Protein AF-A0A3S2TS66-F1 (afdb_monomer_lite)

Structure (mmCIF, N/CA/C/O backbone):
data_AF-A0A3S2TS66-F1
#
_entry.id   AF-A0A3S2TS66-F1
#
loop_
_atom_site.group_PDB
_atom_site.id
_atom_site.type_symbol
_atom_site.label_atom_id
_atom_site.label_alt_id
_atom_site.label_comp_id
_atom_site.label_asym_id
_atom_site.label_entity_id
_atom_site.label_seq_id
_atom_site.pdbx_PDB_ins_code
_atom_site.Cartn_x
_atom_site.Cartn_y
_atom_site.Cartn_z
_atom_site.occupancy
_atom_site.B_iso_or_equiv
_atom_site.auth_seq_id
_atom_site.auth_comp_id
_atom_site.auth_asym_id
_atom_site.auth_atom_id
_atom_site.pdbx_PDB_model_num
ATOM 1 N N . MET A 1 1 ? -19.204 -18.575 3.062 1.00 72.00 1 MET A N 1
ATOM 2 C CA . MET A 1 1 ? -19.769 -17.262 3.434 1.00 72.00 1 MET A CA 1
ATOM 3 C C . MET A 1 1 ? -19.036 -16.800 4.681 1.00 72.00 1 MET A C 1
ATOM 5 O O . MET A 1 1 ? -18.912 -17.604 5.600 1.00 72.00 1 MET A O 1
ATOM 9 N N . VAL A 1 2 ? -18.461 -15.597 4.668 1.00 87.56 2 VAL A N 1
ATOM 10 C CA . VAL A 1 2 ? -17.701 -15.046 5.803 1.00 87.56 2 VAL A CA 1
ATOM 11 C C . VAL A 1 2 ? -18.668 -14.700 6.941 1.00 87.56 2 VAL A C 1
ATOM 13 O O . VAL A 1 2 ? -19.752 -14.176 6.697 1.00 87.56 2 VAL A O 1
ATOM 16 N N . ASP A 1 3 ? -18.307 -15.015 8.188 1.00 94.38 3 ASP A N 1
ATOM 17 C CA . ASP A 1 3 ? -19.111 -14.659 9.367 1.00 94.38 3 ASP A CA 1
ATOM 18 C C . ASP A 1 3 ? -18.755 -13.246 9.856 1.00 94.38 3 ASP A C 1
ATOM 20 O O . ASP A 1 3 ? -17.996 -13.058 10.816 1.00 94.38 3 ASP A O 1
ATOM 24 N N . TYR A 1 4 ? -19.307 -12.234 9.180 1.00 96.44 4 TYR A N 1
ATOM 25 C CA . TYR A 1 4 ? -19.046 -10.829 9.504 1.00 96.44 4 TYR A CA 1
ATOM 26 C C . TYR A 1 4 ? -19.507 -10.440 10.913 1.00 96.44 4 TYR A C 1
ATOM 28 O O . TYR A 1 4 ? -18.862 -9.614 11.557 1.00 96.44 4 TYR A O 1
ATOM 36 N N . LYS A 1 5 ? -20.558 -11.072 11.458 1.00 96.38 5 LYS A N 1
ATOM 37 C CA . LYS A 1 5 ? -21.016 -10.800 12.835 1.00 96.38 5 LYS A CA 1
ATOM 38 C C . LYS A 1 5 ? -19.935 -11.157 13.851 1.00 96.38 5 LYS A C 1
ATOM 40 O O . LYS A 1 5 ? -19.686 -10.397 14.791 1.00 96.38 5 LYS A O 1
ATOM 45 N N . ASN A 1 6 ? -19.271 -12.296 13.659 1.00 96.31 6 ASN A N 1
ATOM 46 C CA . ASN A 1 6 ? -18.159 -12.699 14.511 1.00 96.31 6 ASN A CA 1
ATOM 47 C C . ASN A 1 6 ? -16.930 -11.790 14.330 1.00 96.31 6 ASN A C 1
ATOM 49 O O . ASN A 1 6 ? -16.337 -11.374 15.329 1.00 96.31 6 ASN A O 1
ATOM 53 N N . LEU A 1 7 ? -16.567 -11.436 13.090 1.00 97.25 7 LEU A N 1
ATOM 54 C CA . LEU A 1 7 ? -15.452 -10.510 12.832 1.00 97.25 7 LEU A CA 1
ATOM 55 C C . LEU A 1 7 ? -15.685 -9.143 13.482 1.00 97.25 7 LEU A C 1
ATOM 57 O O . LEU A 1 7 ? -14.800 -8.635 14.171 1.00 97.25 7 LEU A O 1
ATOM 61 N N . TYR A 1 8 ? -16.893 -8.596 13.368 1.00 97.44 8 TYR A N 1
ATOM 62 C CA . TYR A 1 8 ? -17.248 -7.326 13.992 1.00 97.44 8 TYR A CA 1
ATOM 63 C C . TYR A 1 8 ? -17.171 -7.375 15.516 1.00 97.44 8 TYR A C 1
ATOM 65 O O . TYR A 1 8 ? -16.625 -6.467 16.140 1.00 97.44 8 TYR A O 1
ATOM 73 N N . LYS A 1 9 ? -17.625 -8.469 16.142 1.00 97.31 9 LYS A N 1
ATOM 74 C CA . LYS A 1 9 ? -17.472 -8.656 17.592 1.00 97.31 9 LYS A CA 1
ATOM 75 C C . LYS A 1 9 ? -15.998 -8.636 18.014 1.00 97.31 9 LYS A C 1
ATOM 77 O O . LYS A 1 9 ? -15.659 -7.999 19.013 1.00 97.31 9 LYS A O 1
ATOM 82 N N . LYS A 1 10 ? -15.110 -9.307 17.267 1.00 97.38 10 LYS A N 1
ATOM 83 C CA . LYS A 1 10 ? -13.659 -9.254 17.522 1.00 97.38 10 LYS A CA 1
ATOM 84 C C . LYS A 1 10 ? -13.108 -7.838 17.322 1.00 97.38 10 LYS A C 1
ATOM 86 O O . LYS A 1 10 ? -12.344 -7.370 18.165 1.00 97.38 10 LYS A O 1
ATOM 91 N N . TYR A 1 11 ? -13.531 -7.155 16.257 1.00 97.56 11 TYR A N 1
ATOM 92 C CA . TYR A 1 11 ? -13.162 -5.769 15.972 1.00 97.56 11 TYR A CA 1
ATOM 93 C C . TYR A 1 11 ? -13.547 -4.836 17.124 1.00 97.56 11 TYR A C 1
ATOM 95 O O . TYR A 1 11 ? -12.679 -4.139 17.640 1.00 97.56 11 TYR A O 1
ATOM 103 N N . LEU A 1 12 ? -14.788 -4.882 17.617 1.00 96.44 12 LEU A N 1
ATOM 104 C CA . LEU A 1 12 ? -15.238 -4.036 18.729 1.00 96.44 12 LEU A CA 1
ATOM 105 C C . LEU A 1 12 ? -14.373 -4.209 19.987 1.00 96.44 12 LEU A C 1
ATOM 107 O O . LEU A 1 12 ? -14.042 -3.224 20.648 1.00 96.44 12 LEU A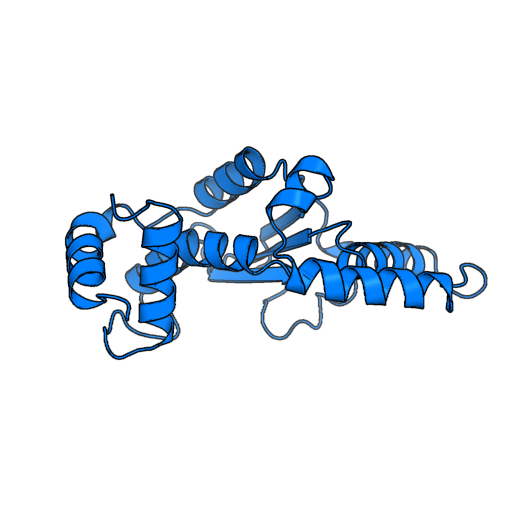 O 1
ATOM 111 N N . ASN A 1 13 ? -13.942 -5.438 20.281 1.00 96.06 13 ASN A N 1
ATOM 112 C CA . ASN A 1 13 ? -13.063 -5.729 21.417 1.00 96.06 13 ASN A CA 1
ATOM 113 C C . ASN A 1 13 ? -11.629 -5.205 21.227 1.00 96.06 13 ASN A C 1
ATOM 115 O O . ASN A 1 13 ? -10.908 -4.997 22.204 1.00 96.06 13 ASN A O 1
ATOM 119 N N . ARG A 1 14 ? -11.190 -5.020 19.978 1.00 95.12 14 ARG A N 1
ATOM 120 C CA . ARG A 1 14 ? -9.804 -4.684 19.624 1.00 95.12 14 ARG A CA 1
ATOM 121 C C . ARG A 1 14 ? -9.631 -3.284 19.049 1.00 95.12 14 ARG A C 1
ATOM 123 O O . ARG A 1 14 ? -8.489 -2.852 18.973 1.00 95.12 14 ARG A O 1
ATOM 130 N N . LYS A 1 15 ? -10.704 -2.560 18.710 1.00 94.69 15 LYS A N 1
ATOM 131 C CA . LYS A 1 15 ? -10.659 -1.305 17.938 1.00 94.69 15 LYS A CA 1
ATOM 132 C C . LYS A 1 15 ? -9.658 -0.273 18.464 1.00 94.69 15 LYS A C 1
ATOM 134 O O . LYS A 1 15 ? -8.919 0.301 17.684 1.00 94.69 15 LYS A O 1
ATOM 139 N N . HIS A 1 16 ? -9.526 -0.148 19.786 1.00 93.06 16 HIS A N 1
ATOM 140 C CA . HIS A 1 16 ? -8.569 0.747 20.453 1.00 93.06 16 HIS A CA 1
ATOM 141 C C . HIS A 1 16 ? -7.081 0.399 20.221 1.00 93.06 16 HIS A C 1
ATOM 143 O O . HIS A 1 16 ? -6.203 1.164 20.602 1.00 93.06 16 HIS A O 1
ATOM 149 N N . LYS A 1 17 ? -6.780 -0.772 19.644 1.00 95.50 17 LYS A N 1
ATOM 150 C CA . LYS A 1 17 ? -5.433 -1.240 19.266 1.00 95.50 17 LYS A CA 1
ATOM 151 C C . LYS A 1 17 ? -5.228 -1.302 17.749 1.00 95.50 17 LYS A C 1
ATOM 153 O O . LYS A 1 17 ? -4.178 -1.767 17.313 1.00 95.50 17 LYS A O 1
ATOM 158 N N . LEU A 1 18 ? -6.232 -0.909 16.961 1.00 96.75 18 LEU A N 1
ATOM 159 C CA . LEU A 1 18 ? -6.209 -0.960 15.494 1.00 96.75 18 LEU A CA 1
ATOM 160 C C . LEU A 1 18 ? -5.881 0.398 14.860 1.00 96.75 18 LEU A C 1
ATOM 162 O O . LEU A 1 18 ? -5.982 0.558 13.649 1.00 96.75 18 LEU A O 1
ATOM 166 N N . THR A 1 19 ? -5.459 1.356 15.679 1.00 97.06 19 THR A N 1
ATOM 167 C CA . THR A 1 19 ? -4.993 2.668 15.244 1.00 97.06 19 THR A CA 1
ATOM 168 C C . THR A 1 19 ? -3.475 2.668 15.247 1.00 97.06 19 THR A C 1
ATOM 170 O O . THR A 1 19 ? -2.849 2.565 16.304 1.00 97.06 19 THR A O 1
ATOM 173 N N . PHE A 1 20 ? -2.884 2.763 14.059 1.00 98.12 20 PHE A N 1
ATOM 174 C CA . PHE A 1 20 ? -1.438 2.753 13.875 1.00 98.12 20 PHE A CA 1
ATOM 175 C C . PHE A 1 20 ? -0.966 4.121 13.395 1.00 98.12 20 PHE A C 1
ATOM 177 O O . PHE A 1 20 ? -1.536 4.684 12.464 1.00 98.12 20 PHE A O 1
ATOM 184 N N . THR A 1 21 ? 0.084 4.660 14.014 1.00 98.38 21 THR A N 1
ATOM 185 C CA . THR A 1 21 ? 0.727 5.879 13.507 1.00 98.38 21 THR A CA 1
ATOM 186 C C . THR A 1 21 ? 1.422 5.600 12.180 1.00 98.38 21 THR A C 1
ATOM 188 O O . THR A 1 21 ? 1.790 4.458 11.885 1.00 98.38 21 THR A O 1
ATOM 191 N N . LYS A 1 22 ? 1.676 6.654 11.403 1.00 98.00 22 LYS A N 1
ATOM 192 C CA . LYS A 1 22 ? 2.482 6.575 10.181 1.00 98.00 22 LYS A CA 1
ATOM 193 C C . LYS A 1 22 ? 3.786 5.809 10.407 1.00 98.00 22 LYS A C 1
ATOM 195 O O . LYS A 1 22 ? 4.079 4.878 9.665 1.00 98.00 22 LYS A O 1
ATOM 200 N N . ASP A 1 23 ? 4.532 6.148 11.455 1.00 98.31 23 ASP A N 1
ATOM 201 C CA . ASP A 1 23 ? 5.830 5.520 11.725 1.00 98.31 23 ASP A CA 1
ATOM 202 C C . ASP A 1 23 ? 5.691 4.016 12.003 1.00 98.31 23 ASP A C 1
ATOM 204 O O . ASP A 1 23 ? 6.489 3.219 11.512 1.00 98.31 23 ASP A O 1
ATOM 208 N N . GLN A 1 24 ? 4.634 3.603 12.714 1.00 98.44 24 GLN A N 1
ATOM 209 C CA . GLN A 1 24 ? 4.343 2.188 12.958 1.00 98.44 24 GLN A CA 1
ATOM 210 C C . GLN A 1 24 ? 3.989 1.442 11.667 1.00 98.44 24 GLN A C 1
ATOM 212 O O . GLN A 1 24 ? 4.432 0.307 11.475 1.00 98.44 24 GLN A O 1
ATOM 217 N N . VAL A 1 25 ? 3.194 2.059 10.786 1.00 98.50 25 VAL A N 1
ATOM 218 C CA . VAL A 1 25 ? 2.867 1.502 9.465 1.00 98.50 25 VAL A CA 1
ATOM 219 C C . VAL A 1 25 ? 4.149 1.318 8.652 1.00 98.50 25 VAL A C 1
ATOM 221 O O . VAL A 1 25 ? 4.432 0.214 8.185 1.00 98.50 25 VAL A O 1
ATOM 224 N N . VAL A 1 26 ? 4.968 2.366 8.554 1.00 98.44 26 VAL A N 1
ATOM 225 C CA . VAL A 1 26 ? 6.219 2.371 7.786 1.00 98.44 26 VAL A CA 1
ATOM 226 C C . VAL A 1 26 ? 7.201 1.326 8.306 1.00 98.44 26 VAL A C 1
ATOM 228 O O . VAL A 1 26 ? 7.714 0.528 7.520 1.00 98.44 26 VAL A O 1
ATOM 231 N N . GLU A 1 27 ? 7.439 1.271 9.618 1.00 98.50 27 GLU A N 1
ATOM 232 C CA . GLU A 1 27 ? 8.340 0.287 10.228 1.00 98.50 27 GLU A CA 1
ATOM 233 C C . GLU A 1 27 ? 7.893 -1.147 9.907 1.00 98.50 27 GLU A C 1
ATOM 235 O O . GLU A 1 27 ? 8.703 -1.998 9.526 1.00 98.50 27 GLU A O 1
ATOM 240 N N . ARG A 1 28 ? 6.586 -1.419 10.003 1.00 98.19 28 ARG A N 1
ATOM 241 C CA . ARG A 1 28 ? 6.023 -2.737 9.695 1.00 98.19 28 ARG A CA 1
ATOM 242 C C . ARG A 1 28 ? 6.181 -3.102 8.227 1.00 98.19 28 ARG A C 1
ATOM 244 O O . ARG A 1 28 ? 6.537 -4.246 7.954 1.00 98.19 28 ARG A O 1
ATOM 251 N N . VAL A 1 29 ? 5.926 -2.173 7.305 1.00 98.25 29 VAL A N 1
ATOM 252 C CA . VAL A 1 29 ? 6.086 -2.400 5.859 1.00 98.25 29 VAL A CA 1
ATOM 253 C C . VAL A 1 29 ? 7.551 -2.674 5.528 1.00 98.25 29 VAL A C 1
ATOM 255 O O . VAL A 1 29 ? 7.851 -3.709 4.933 1.00 98.25 29 VAL A O 1
ATOM 258 N N . LYS A 1 30 ? 8.470 -1.816 5.990 1.00 98.56 30 LYS A N 1
ATOM 259 C CA . LYS A 1 30 ? 9.913 -1.989 5.777 1.00 98.56 30 LYS A CA 1
ATOM 260 C C . LYS A 1 30 ? 10.417 -3.319 6.316 1.00 98.56 30 LYS A C 1
ATOM 262 O O . LYS A 1 30 ? 11.100 -4.045 5.605 1.00 98.56 30 LYS A O 1
ATOM 267 N N . ARG A 1 31 ? 10.048 -3.678 7.549 1.00 98.12 31 ARG A N 1
ATOM 268 C CA . ARG A 1 31 ? 10.488 -4.938 8.163 1.00 98.12 31 ARG A CA 1
ATOM 269 C C . ARG A 1 31 ? 9.890 -6.162 7.475 1.00 98.12 31 ARG A C 1
ATOM 271 O O . ARG A 1 31 ? 10.578 -7.164 7.325 1.00 98.12 31 ARG A O 1
ATOM 278 N N . LYS A 1 32 ? 8.604 -6.118 7.117 1.00 97.44 32 LYS A N 1
ATOM 279 C CA . LYS A 1 32 ? 7.887 -7.282 6.575 1.00 97.44 32 LYS A CA 1
ATOM 280 C C . LYS A 1 32 ? 8.228 -7.554 5.111 1.00 97.44 32 LYS A C 1
ATOM 282 O O . LYS A 1 32 ? 8.253 -8.719 4.724 1.00 97.44 32 LYS A O 1
ATOM 287 N N . TYR A 1 33 ? 8.465 -6.506 4.326 1.00 97.94 33 TYR A N 1
ATOM 288 C CA . TYR A 1 33 ? 8.646 -6.603 2.876 1.00 97.94 33 TYR A CA 1
ATOM 289 C C . TYR A 1 33 ? 9.999 -6.086 2.388 1.00 97.94 33 TYR A C 1
ATOM 291 O O . TYR A 1 33 ? 10.183 -5.915 1.189 1.00 97.94 33 TYR A O 1
ATOM 299 N N . GLU A 1 34 ? 10.936 -5.826 3.300 1.00 97.88 34 GLU A N 1
ATOM 300 C CA . GLU A 1 34 ? 12.270 -5.306 2.972 1.00 97.88 34 GLU A CA 1
ATOM 301 C C . GLU A 1 34 ? 12.208 -4.025 2.122 1.00 97.88 34 GLU A C 1
ATOM 303 O O . GLU A 1 34 ? 13.012 -3.810 1.218 1.00 97.88 34 GLU A O 1
ATOM 308 N N . ALA A 1 35 ? 11.209 -3.180 2.395 1.00 98.38 35 ALA A N 1
ATOM 309 C CA . ALA A 1 35 ? 10.968 -1.982 1.608 1.00 98.38 35 ALA A CA 1
ATOM 310 C C . ALA A 1 35 ? 12.029 -0.903 1.883 1.00 98.38 35 ALA A C 1
ATOM 312 O O . ALA A 1 35 ? 12.423 -0.677 3.032 1.00 98.38 35 ALA A O 1
ATOM 313 N N . THR A 1 36 ? 12.437 -0.186 0.840 1.00 98.25 36 THR A N 1
ATOM 314 C CA . THR A 1 36 ? 13.400 0.923 0.910 1.00 98.25 36 THR A CA 1
ATOM 315 C C . THR A 1 36 ? 12.750 2.235 0.500 1.00 98.25 36 THR A C 1
ATOM 317 O O . THR A 1 36 ? 11.877 2.247 -0.360 1.00 98.25 36 THR A O 1
ATOM 320 N N . GLU A 1 37 ? 13.178 3.348 1.087 1.00 98.38 37 GLU A N 1
ATOM 321 C CA . GLU A 1 37 ? 12.682 4.671 0.694 1.00 98.38 37 GLU A CA 1
ATOM 322 C C . GLU A 1 37 ? 13.240 5.109 -0.662 1.00 98.38 37 GLU A C 1
ATOM 324 O O . GLU A 1 37 ? 14.357 4.741 -1.027 1.00 98.38 37 GLU A O 1
ATOM 329 N N . PHE A 1 38 ? 12.469 5.918 -1.382 1.00 97.88 38 PHE A N 1
ATOM 330 C CA . PHE A 1 38 ? 12.902 6.607 -2.597 1.00 97.88 38 PHE A CA 1
ATOM 331 C C . PHE A 1 38 ? 12.214 7.981 -2.693 1.00 97.88 38 PHE A C 1
ATOM 333 O O . PHE A 1 38 ? 11.305 8.270 -1.908 1.00 97.88 38 PHE A O 1
ATOM 340 N N . GLN A 1 39 ? 12.675 8.856 -3.588 1.00 97.50 39 GLN A N 1
ATOM 341 C CA . GLN A 1 39 ? 12.136 10.217 -3.695 1.00 97.50 39 GLN A CA 1
ATOM 342 C C . GLN A 1 39 ? 10.870 10.235 -4.556 1.00 97.50 39 GLN A C 1
ATOM 344 O O . GLN A 1 39 ? 10.818 9.598 -5.608 1.00 97.50 39 GLN A O 1
ATOM 349 N N . LYS A 1 40 ? 9.846 10.988 -4.140 1.00 96.38 40 LYS A N 1
ATOM 350 C CA . LYS A 1 40 ? 8.572 11.054 -4.877 1.00 96.38 40 LYS A CA 1
ATOM 351 C C . LYS A 1 40 ? 8.736 11.662 -6.274 1.00 96.38 40 LYS A C 1
ATOM 353 O O . LYS A 1 40 ? 8.012 11.288 -7.187 1.00 96.38 40 LYS A O 1
ATOM 358 N N . GLU A 1 41 ? 9.739 12.522 -6.453 1.00 96.19 41 GLU A N 1
ATOM 359 C CA . GLU A 1 41 ? 10.116 13.149 -7.724 1.00 96.19 41 GLU A CA 1
ATOM 360 C C . GLU A 1 41 ? 10.611 12.133 -8.771 1.00 96.19 41 GLU A C 1
ATOM 362 O O . GLU A 1 41 ? 10.701 12.465 -9.950 1.00 96.19 41 GLU A O 1
ATOM 367 N N . GLU A 1 42 ? 10.922 10.893 -8.370 1.00 95.94 42 GLU A N 1
ATOM 368 C CA . GLU A 1 42 ? 11.220 9.801 -9.305 1.00 95.94 42 GLU A CA 1
ATOM 369 C C . GLU A 1 42 ? 9.964 9.312 -10.055 1.00 95.94 42 GLU A C 1
ATOM 371 O O . GLU A 1 42 ? 10.094 8.697 -11.115 1.00 95.94 42 GLU A O 1
ATOM 376 N N . LEU A 1 43 ? 8.760 9.593 -9.536 1.00 95.94 43 LEU A N 1
ATOM 377 C CA . LEU A 1 43 ? 7.474 9.300 -10.174 1.00 95.94 43 LEU A CA 1
ATOM 378 C C . LEU A 1 43 ? 6.925 10.572 -10.826 1.00 95.94 43 LEU A C 1
ATOM 380 O O . LEU A 1 43 ? 6.256 11.385 -10.190 1.00 95.94 43 LEU A O 1
ATOM 384 N N . LEU A 1 44 ? 7.232 10.755 -12.111 1.00 94.56 44 LEU A N 1
ATOM 385 C CA . LEU A 1 44 ? 6.922 11.995 -12.833 1.00 94.56 44 LEU A CA 1
ATOM 386 C C . LEU A 1 44 ? 5.415 12.243 -13.010 1.00 94.56 44 LEU A C 1
ATOM 388 O O . LEU A 1 44 ? 4.996 13.383 -13.204 1.00 94.56 44 LEU A O 1
ATOM 392 N N . ASP A 1 45 ? 4.607 11.187 -12.967 1.00 93.94 45 ASP A N 1
ATOM 393 C CA . ASP A 1 45 ? 3.151 11.240 -13.092 1.00 93.94 45 ASP A CA 1
ATOM 394 C C . ASP A 1 45 ? 2.445 11.671 -11.803 1.00 93.94 45 ASP A C 1
ATOM 396 O O . ASP A 1 45 ? 1.362 12.246 -11.870 1.00 93.94 45 ASP A O 1
ATOM 400 N N . LEU A 1 46 ? 3.078 11.456 -10.648 1.00 93.81 46 LEU A N 1
ATOM 401 C CA . LEU A 1 46 ? 2.457 11.572 -9.328 1.00 93.81 46 LEU A CA 1
ATOM 402 C C . LEU A 1 46 ? 1.962 12.987 -8.992 1.00 93.81 46 LEU A C 1
ATOM 404 O O . LEU A 1 46 ? 1.083 13.154 -8.157 1.00 93.81 46 LEU A O 1
ATOM 408 N N . VAL A 1 47 ? 2.505 14.022 -9.641 1.00 93.62 47 VAL A N 1
ATOM 409 C CA . VAL A 1 47 ? 2.030 15.411 -9.489 1.00 93.62 47 VAL A CA 1
ATOM 410 C C . VAL A 1 47 ? 0.613 15.624 -10.038 1.00 93.62 47 VAL A C 1
ATOM 412 O O . VAL A 1 47 ? -0.046 16.589 -9.657 1.00 93.62 47 VAL A O 1
ATOM 415 N N . ASN A 1 48 ? 0.157 14.741 -10.929 1.00 91.38 48 ASN A N 1
ATOM 416 C CA . ASN A 1 48 ? -1.169 14.785 -11.546 1.00 91.38 48 ASN A CA 1
ATOM 417 C C . ASN A 1 48 ? -2.100 13.681 -11.018 1.00 91.38 48 ASN A C 1
ATOM 419 O O . ASN A 1 48 ? -3.155 13.464 -11.612 1.00 91.38 48 ASN A O 1
ATOM 423 N N . ASP A 1 49 ? -1.696 12.963 -9.968 1.00 91.94 49 ASP A N 1
ATOM 424 C CA . ASP A 1 49 ? -2.512 11.931 -9.333 1.00 91.94 49 ASP A CA 1
ATOM 425 C C . ASP A 1 49 ? -3.731 12.577 -8.655 1.00 91.94 49 ASP A C 1
ATOM 427 O O . ASP A 1 49 ? -3.613 13.612 -7.997 1.00 91.94 49 ASP A O 1
ATOM 431 N N . ASP A 1 50 ? -4.916 12.012 -8.873 1.00 90.44 50 ASP A N 1
ATOM 432 C CA . ASP A 1 50 ? -6.186 12.529 -8.360 1.00 90.44 50 ASP A CA 1
ATOM 433 C C . ASP A 1 50 ? -6.586 11.914 -7.013 1.00 90.44 50 ASP A C 1
ATOM 435 O O . ASP A 1 50 ? -7.443 12.470 -6.320 1.00 90.44 50 ASP A O 1
ATOM 439 N N . GLN A 1 51 ? -5.944 10.813 -6.615 1.00 92.00 51 GLN A N 1
ATOM 440 C CA . GLN A 1 51 ? -6.148 10.167 -5.323 1.00 92.00 51 GLN A CA 1
ATOM 441 C C . GLN A 1 51 ? -5.307 10.842 -4.227 1.00 92.00 51 GLN A C 1
ATOM 443 O O . GLN A 1 51 ? -5.782 11.023 -3.105 1.00 92.00 51 GLN A O 1
ATOM 448 N N . LEU A 1 52 ? -4.067 11.232 -4.536 1.00 95.50 52 LEU A N 1
ATOM 449 C CA . LEU A 1 52 ? -3.106 11.768 -3.569 1.00 95.50 52 LEU A CA 1
ATOM 450 C C . LEU A 1 52 ? -2.888 13.283 -3.713 1.00 95.50 52 LEU A C 1
ATOM 452 O O . LEU A 1 52 ? -2.591 13.793 -4.790 1.00 95.50 52 LEU A O 1
ATOM 456 N N . ASP A 1 53 ? -2.870 14.016 -2.597 1.00 96.25 53 ASP A N 1
ATOM 457 C CA . ASP A 1 53 ? -2.321 15.374 -2.568 1.00 96.25 53 ASP A CA 1
ATOM 458 C C . ASP A 1 53 ? -0.786 15.302 -2.581 1.00 96.25 53 ASP A C 1
ATOM 460 O O . ASP A 1 53 ? -0.138 15.013 -1.566 1.00 96.25 53 ASP A O 1
ATOM 464 N N . TYR A 1 54 ? -0.187 15.630 -3.731 1.00 96.56 54 TYR A N 1
ATOM 465 C CA . TYR A 1 54 ? 1.264 15.615 -3.944 1.00 96.56 54 TYR A CA 1
ATOM 466 C C . TYR A 1 54 ? 2.063 16.348 -2.849 1.00 96.56 54 TYR A C 1
ATOM 468 O O . TYR A 1 54 ? 3.178 15.940 -2.492 1.00 96.56 54 TYR A O 1
ATOM 476 N N . ASN A 1 55 ? 1.512 17.422 -2.273 1.00 96.62 55 ASN A N 1
ATOM 477 C CA . ASN A 1 55 ? 2.174 18.203 -1.224 1.00 96.62 55 ASN A CA 1
ATOM 478 C C . ASN A 1 55 ? 2.071 17.559 0.165 1.00 96.62 55 ASN A C 1
ATOM 480 O O . ASN A 1 55 ? 2.819 17.935 1.071 1.00 96.62 55 ASN A O 1
ATOM 484 N N . LYS A 1 56 ? 1.158 16.601 0.342 1.00 97.62 56 LYS A N 1
ATOM 485 C CA . LYS A 1 56 ? 0.939 15.840 1.581 1.00 97.62 56 LYS A CA 1
ATOM 486 C C . LYS A 1 56 ? 1.531 14.435 1.528 1.00 97.62 56 LYS A C 1
ATOM 488 O O . LYS A 1 56 ? 1.531 13.742 2.549 1.00 97.62 56 LYS A O 1
ATOM 493 N N . ILE A 1 57 ? 2.098 14.032 0.388 1.00 98.19 57 ILE A N 1
ATOM 494 C CA . ILE A 1 57 ? 2.929 12.830 0.288 1.00 98.19 57 ILE A CA 1
ATOM 495 C C . ILE A 1 57 ? 4.102 12.963 1.253 1.00 98.19 57 ILE A C 1
ATOM 497 O O . ILE A 1 57 ? 4.967 13.831 1.106 1.00 98.19 57 ILE A O 1
ATOM 501 N N . THR A 1 58 ? 4.123 12.072 2.237 1.00 97.19 58 THR A N 1
ATOM 502 C CA . THR A 1 58 ? 5.117 12.068 3.307 1.00 97.19 58 THR A CA 1
ATOM 503 C C . THR A 1 58 ? 6.199 11.022 3.100 1.00 97.19 58 THR A C 1
ATOM 505 O O . THR A 1 58 ? 7.265 11.168 3.696 1.00 97.19 58 THR A O 1
ATOM 508 N N . LEU A 1 59 ? 5.930 9.953 2.346 1.00 97.94 59 LEU A N 1
ATOM 509 C CA . LEU A 1 59 ? 6.895 8.879 2.147 1.00 97.94 59 LEU A CA 1
ATOM 510 C C . LEU A 1 59 ? 6.573 8.054 0.902 1.00 97.94 59 LEU A C 1
ATOM 512 O O . LEU A 1 59 ? 5.412 7.741 0.648 1.00 97.94 59 LEU A O 1
ATOM 516 N N . CYS A 1 60 ? 7.615 7.644 0.185 1.00 98.62 60 CYS A N 1
ATOM 517 C CA . CYS A 1 60 ? 7.538 6.664 -0.890 1.00 98.62 60 CYS A CA 1
ATOM 518 C C . CYS A 1 60 ? 8.445 5.472 -0.557 1.00 98.62 60 CYS A C 1
ATOM 520 O O . CYS A 1 60 ? 9.587 5.650 -0.127 1.00 98.62 60 CYS A O 1
ATOM 522 N N . LEU A 1 61 ? 7.929 4.254 -0.722 1.00 98.69 61 LEU A N 1
ATOM 523 C CA . LEU A 1 61 ? 8.616 2.998 -0.425 1.00 98.69 61 LEU A CA 1
ATOM 524 C C . LEU A 1 61 ? 8.611 2.082 -1.646 1.00 98.69 61 LEU A C 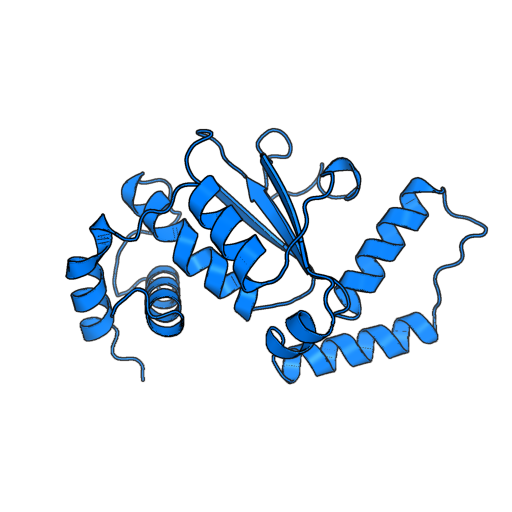1
ATOM 526 O O . LEU A 1 61 ? 7.601 1.955 -2.327 1.00 98.69 61 LEU A O 1
ATOM 530 N N . SER A 1 62 ? 9.719 1.394 -1.881 1.00 98.44 62 SER A N 1
ATOM 531 C CA . SER A 1 62 ? 9.891 0.421 -2.955 1.00 98.44 62 SER A CA 1
ATOM 532 C C . SER A 1 62 ? 10.177 -0.956 -2.380 1.00 98.44 62 SER A C 1
ATOM 534 O O . SER A 1 62 ? 11.038 -1.098 -1.514 1.00 98.44 62 SER A O 1
ATOM 536 N N . ILE A 1 63 ? 9.520 -1.980 -2.916 1.00 98.69 63 ILE A N 1
ATOM 537 C CA . ILE A 1 63 ? 9.825 -3.391 -2.676 1.00 98.69 63 ILE A CA 1
ATOM 538 C C . ILE A 1 63 ? 10.354 -3.971 -3.987 1.00 98.69 63 ILE A C 1
ATOM 540 O O . ILE A 1 63 ? 9.635 -4.009 -4.982 1.00 98.69 63 ILE A O 1
ATOM 544 N N . SER A 1 64 ? 11.609 -4.417 -3.990 1.00 97.81 64 SER A N 1
ATOM 545 C CA . SER A 1 64 ? 12.286 -4.964 -5.180 1.00 97.81 64 SER A CA 1
ATOM 546 C C . SER A 1 64 ? 13.015 -6.288 -4.919 1.00 97.81 64 SER A C 1
ATOM 548 O O . SER A 1 64 ? 13.615 -6.863 -5.827 1.00 97.81 64 SER A O 1
ATOM 550 N N . ASN A 1 65 ? 12.969 -6.811 -3.688 1.00 97.50 65 ASN A N 1
ATOM 551 C CA . ASN A 1 65 ? 13.546 -8.115 -3.378 1.00 97.50 65 ASN A CA 1
ATOM 552 C C . ASN A 1 65 ? 12.705 -9.226 -4.032 1.00 97.50 65 ASN A C 1
ATOM 554 O O . ASN A 1 65 ? 11.558 -9.448 -3.647 1.00 97.50 65 ASN A O 1
ATOM 558 N N . ALA A 1 66 ? 13.290 -9.974 -4.970 1.00 95.56 66 ALA A N 1
ATOM 559 C CA . ALA A 1 66 ? 12.604 -11.042 -5.704 1.00 95.56 66 ALA A CA 1
ATOM 560 C C . ALA A 1 66 ? 12.002 -12.140 -4.796 1.00 95.56 66 ALA A C 1
ATOM 562 O O . ALA A 1 66 ? 10.913 -12.654 -5.064 1.00 95.56 66 ALA A O 1
ATOM 563 N N . ASN A 1 67 ? 12.661 -12.476 -3.681 1.00 95.88 67 ASN A N 1
ATOM 564 C CA . ASN A 1 67 ? 12.153 -13.461 -2.719 1.00 95.88 67 ASN A CA 1
ATOM 565 C C . ASN A 1 67 ? 10.940 -12.943 -1.940 1.00 95.88 67 ASN A C 1
ATOM 567 O O . ASN A 1 67 ? 10.109 -13.743 -1.506 1.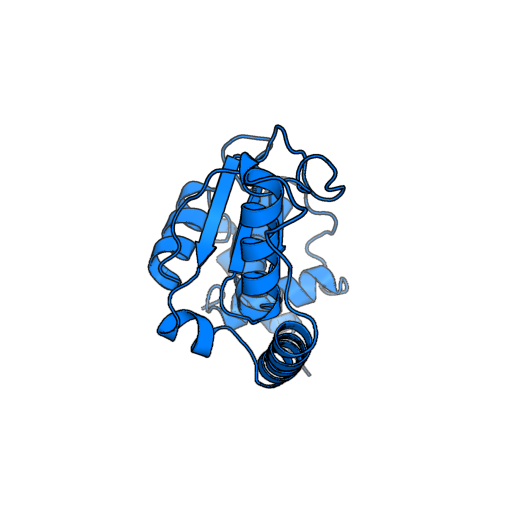00 95.88 67 ASN A O 1
ATOM 571 N N . VAL A 1 68 ? 10.844 -11.628 -1.737 1.00 97.19 68 VAL A N 1
ATOM 572 C CA . VAL A 1 68 ? 9.649 -10.994 -1.172 1.00 97.19 68 VAL A CA 1
ATOM 573 C C . VAL A 1 68 ? 8.556 -10.940 -2.235 1.00 97.19 68 VAL A C 1
ATOM 575 O O . VAL A 1 68 ? 7.455 -11.425 -1.992 1.00 97.19 68 VAL A O 1
ATOM 578 N N . LEU A 1 69 ? 8.876 -10.428 -3.426 1.00 96.94 69 LEU A N 1
ATOM 579 C CA . LEU A 1 69 ? 7.929 -10.235 -4.525 1.00 96.94 69 LEU A CA 1
ATOM 580 C C . LEU A 1 69 ? 7.223 -11.538 -4.931 1.00 96.94 69 LEU A C 1
ATOM 582 O O . LEU A 1 69 ? 6.000 -11.582 -5.020 1.00 96.94 69 LEU A O 1
ATOM 586 N N . SER A 1 70 ? 7.960 -12.647 -5.033 1.00 93.12 70 SER A N 1
ATOM 587 C CA . SER A 1 70 ? 7.386 -13.970 -5.348 1.00 93.12 70 SER A CA 1
ATOM 588 C C . SER A 1 70 ? 6.304 -14.465 -4.370 1.00 93.12 70 SER A C 1
ATOM 590 O O . SER A 1 70 ? 5.545 -15.375 -4.716 1.00 93.12 70 SER A O 1
ATOM 592 N N . LYS A 1 71 ? 6.222 -13.880 -3.164 1.00 95.94 71 LYS A N 1
ATOM 593 C CA . LYS A 1 71 ? 5.281 -14.251 -2.093 1.00 95.94 71 LYS A CA 1
ATOM 594 C C . LYS A 1 71 ? 4.109 -13.285 -1.930 1.00 95.94 71 LYS A C 1
ATOM 596 O O . LYS A 1 71 ? 3.193 -13.599 -1.173 1.00 95.94 71 LYS A O 1
ATOM 601 N N . VAL A 1 72 ? 4.160 -12.106 -2.549 1.00 97.06 72 VAL A N 1
ATOM 602 C CA . VAL A 1 72 ? 3.120 -11.068 -2.400 1.00 97.06 72 VAL A CA 1
ATOM 603 C C . VAL A 1 72 ? 2.190 -10.980 -3.606 1.00 97.06 72 VAL A C 1
ATOM 605 O O . VAL A 1 72 ? 1.208 -10.244 -3.546 1.00 97.06 72 VAL A O 1
ATOM 608 N N . PHE A 1 73 ? 2.483 -11.739 -4.661 1.00 97.31 73 PHE A N 1
ATOM 609 C CA . PHE A 1 73 ? 1.618 -11.890 -5.821 1.00 97.31 73 PHE A CA 1
ATOM 610 C C . PHE A 1 73 ? 0.892 -13.232 -5.802 1.00 97.31 73 PHE A C 1
ATOM 612 O O . PHE A 1 73 ? 1.478 -14.279 -5.500 1.00 97.31 73 PHE A O 1
ATOM 619 N N . THR A 1 74 ? -0.384 -13.182 -6.149 1.00 96.31 74 THR A N 1
ATOM 620 C CA . THR A 1 74 ? -1.217 -14.326 -6.506 1.00 96.31 74 THR A CA 1
ATOM 621 C C . THR A 1 74 ? -0.792 -14.899 -7.859 1.00 96.31 74 THR A C 1
ATOM 623 O O . THR A 1 74 ? -0.031 -14.286 -8.604 1.00 96.31 74 THR A O 1
ATOM 626 N N . GLU A 1 75 ? -1.270 -16.096 -8.189 1.00 96.38 75 GLU A N 1
ATOM 627 C CA . GLU A 1 75 ? -0.967 -16.708 -9.489 1.00 96.38 75 GLU A CA 1
ATOM 628 C C . GLU A 1 75 ? -1.610 -15.953 -10.661 1.00 96.38 75 GLU A C 1
ATOM 630 O O . GLU A 1 75 ? -1.032 -15.921 -11.741 1.00 96.38 75 GLU A O 1
ATOM 635 N N . GLU A 1 76 ? -2.758 -15.305 -10.441 1.00 96.62 76 GLU A N 1
ATOM 636 C CA . GLU A 1 76 ? -3.408 -14.438 -11.433 1.00 96.62 76 GLU A CA 1
ATOM 637 C C . GLU A 1 76 ? -2.563 -13.186 -11.700 1.00 96.62 76 GLU A C 1
ATOM 639 O O . GLU A 1 76 ? -2.171 -12.945 -12.836 1.00 96.62 76 GLU A O 1
ATOM 644 N N . GLU A 1 77 ? -2.145 -12.474 -10.648 1.00 97.44 77 GLU A N 1
ATOM 645 C CA . GLU A 1 77 ? -1.260 -11.306 -10.784 1.00 97.44 77 GLU A CA 1
ATOM 646 C C . GLU A 1 77 ? 0.066 -11.670 -11.477 1.00 97.44 77 GLU A C 1
ATOM 648 O O . GLU A 1 77 ? 0.570 -10.909 -12.300 1.00 97.44 77 GLU A O 1
ATOM 653 N N . LYS A 1 78 ? 0.633 -12.852 -11.189 1.00 96.88 78 LYS A N 1
ATOM 654 C CA . LYS A 1 78 ? 1.842 -13.344 -11.873 1.00 96.88 78 LYS A CA 1
ATOM 655 C C . LYS A 1 78 ? 1.603 -13.648 -13.351 1.00 96.88 78 LYS A C 1
ATOM 657 O O . LYS A 1 78 ? 2.520 -13.461 -14.150 1.00 96.88 78 LYS A O 1
ATOM 662 N N . ALA A 1 79 ? 0.422 -14.146 -13.714 1.00 96.75 79 ALA A N 1
ATOM 663 C CA . ALA A 1 79 ? 0.072 -14.396 -15.107 1.00 96.75 79 ALA A CA 1
ATOM 664 C C . ALA A 1 79 ? 0.014 -13.076 -15.889 1.00 96.75 79 ALA A C 1
ATOM 666 O O . ALA A 1 79 ? 0.687 -12.960 -16.913 1.00 96.75 79 ALA A O 1
ATOM 667 N N . ASP A 1 80 ? -0.657 -12.058 -15.343 1.00 96.38 80 ASP A N 1
ATOM 668 C CA . ASP A 1 80 ? -0.719 -10.718 -15.941 1.00 96.38 80 ASP A CA 1
ATOM 669 C C . ASP A 1 80 ? 0.683 -10.106 -16.098 1.00 96.38 80 ASP A C 1
ATOM 671 O O . ASP A 1 80 ? 1.042 -9.584 -17.155 1.00 96.38 80 ASP A O 1
ATOM 675 N N . GLN A 1 81 ? 1.527 -10.222 -15.068 1.00 97.06 81 GLN A N 1
ATOM 676 C CA . GLN A 1 81 ? 2.920 -9.760 -15.111 1.00 97.06 81 GLN A CA 1
ATOM 677 C C . GLN A 1 81 ? 3.730 -10.474 -16.200 1.00 97.06 81 GLN A C 1
ATOM 679 O O . GLN A 1 81 ? 4.563 -9.858 -16.867 1.00 97.06 81 GLN A O 1
ATOM 684 N N . GLN A 1 82 ? 3.496 -11.772 -16.404 1.00 97.00 82 GLN A N 1
ATOM 685 C CA . GLN A 1 82 ? 4.178 -12.544 -17.438 1.00 97.00 82 GLN A CA 1
ATOM 686 C C . GLN A 1 82 ? 3.773 -12.091 -18.849 1.00 97.00 82 GLN A C 1
ATOM 688 O O . GLN A 1 82 ? 4.628 -12.075 -19.741 1.00 97.00 82 GLN A O 1
ATOM 693 N N . GLU A 1 83 ? 2.517 -11.687 -19.057 1.00 96.81 83 GLU A N 1
ATOM 694 C CA . GLU A 1 83 ? 2.079 -11.058 -20.310 1.00 96.81 83 GLU A CA 1
ATOM 695 C C . GLU A 1 83 ? 2.817 -9.733 -20.547 1.00 96.81 83 GLU A C 1
ATOM 697 O O . GLU A 1 83 ? 3.377 -9.531 -21.628 1.00 96.81 83 GLU A O 1
ATOM 702 N N . GLN A 1 84 ? 2.945 -8.893 -19.513 1.00 97.12 84 GLN A N 1
ATOM 703 C CA . GLN A 1 84 ? 3.707 -7.639 -19.594 1.00 97.12 84 GLN A CA 1
ATOM 704 C C . GLN A 1 84 ? 5.185 -7.873 -19.943 1.00 97.12 84 GLN A C 1
ATOM 706 O O . GLN A 1 84 ? 5.746 -7.157 -20.772 1.00 97.12 84 GLN A O 1
ATOM 711 N N . VAL A 1 85 ? 5.819 -8.906 -19.374 1.00 97.12 85 VAL A N 1
ATOM 712 C CA . VAL A 1 85 ? 7.202 -9.285 -19.723 1.00 97.12 85 VAL A CA 1
ATOM 713 C C . VAL A 1 85 ? 7.318 -9.625 -21.211 1.00 97.12 85 VAL A C 1
ATOM 715 O O . VAL A 1 85 ? 8.263 -9.192 -21.874 1.00 97.12 85 VAL A O 1
ATOM 718 N N . ILE A 1 86 ? 6.377 -10.401 -21.754 1.00 97.38 86 ILE A N 1
ATOM 719 C CA . ILE A 1 86 ? 6.389 -10.791 -23.170 1.00 97.38 86 ILE A CA 1
ATOM 720 C C . ILE A 1 86 ? 6.225 -9.558 -24.066 1.00 97.38 86 ILE A C 1
ATOM 722 O O . ILE A 1 86 ? 6.977 -9.402 -25.036 1.00 97.38 86 ILE A O 1
ATOM 726 N N . ASP A 1 87 ? 5.296 -8.667 -23.729 1.00 96.75 87 ASP A N 1
ATOM 727 C CA . ASP A 1 87 ? 5.038 -7.455 -24.504 1.00 96.75 87 ASP A CA 1
ATOM 728 C C . ASP A 1 87 ? 6.209 -6.468 -24.454 1.00 96.75 87 ASP A C 1
ATOM 730 O O . ASP A 1 87 ? 6.628 -5.970 -25.502 1.00 96.75 87 ASP A O 1
ATOM 734 N N . ASN A 1 88 ? 6.824 -6.261 -23.289 1.00 95.19 88 ASN A N 1
ATOM 735 C CA . ASN A 1 88 ? 7.989 -5.385 -23.140 1.00 95.19 88 ASN A CA 1
ATOM 736 C C . ASN A 1 88 ? 9.235 -5.928 -23.859 1.00 95.19 88 ASN A C 1
ATOM 738 O O . ASN A 1 88 ? 10.037 -5.150 -24.384 1.00 95.19 88 ASN A O 1
ATOM 742 N N . ILE A 1 89 ? 9.388 -7.256 -23.958 1.00 95.06 89 ILE A N 1
ATOM 743 C CA . ILE A 1 89 ? 10.420 -7.882 -24.802 1.00 95.06 89 ILE A CA 1
ATOM 744 C C . ILE A 1 89 ? 10.125 -7.644 -26.289 1.00 95.06 89 ILE A C 1
ATOM 746 O O . ILE A 1 89 ? 11.045 -7.380 -27.069 1.00 95.06 89 ILE A O 1
ATOM 750 N N . LYS A 1 90 ? 8.856 -7.747 -26.698 1.00 95.94 90 LYS A N 1
ATOM 751 C CA . LYS A 1 90 ? 8.426 -7.584 -28.094 1.00 95.94 90 LYS A CA 1
ATOM 752 C C . LYS A 1 90 ? 8.492 -6.127 -28.561 1.00 95.94 90 LYS A C 1
ATOM 754 O O . LYS A 1 90 ? 8.805 -5.876 -29.727 1.00 95.94 90 LYS A O 1
ATOM 759 N N . PHE A 1 91 ? 8.233 -5.182 -27.663 1.00 92.31 91 PHE A N 1
ATOM 760 C CA . PHE A 1 91 ? 8.171 -3.749 -27.937 1.00 92.31 91 PHE A CA 1
ATOM 761 C C . PHE A 1 91 ? 9.060 -2.955 -26.964 1.00 92.31 91 PHE A C 1
ATOM 763 O O . PHE A 1 91 ? 8.563 -2.153 -26.174 1.00 92.31 91 PHE A O 1
ATOM 770 N N . PRO A 1 92 ? 10.392 -3.141 -27.014 1.00 90.44 92 PRO A N 1
ATOM 771 C CA . PRO A 1 92 ? 11.288 -2.565 -26.024 1.00 90.44 92 PRO A CA 1
ATOM 772 C C . PRO A 1 92 ? 11.348 -1.041 -26.123 1.00 90.44 92 PRO A C 1
ATOM 774 O O . PRO A 1 92 ? 11.455 -0.457 -27.210 1.00 90.44 92 PRO A O 1
ATOM 777 N N . LEU A 1 93 ? 11.373 -0.390 -24.961 1.00 87.56 93 LEU A N 1
ATOM 778 C CA . LEU A 1 93 ? 11.552 1.052 -24.864 1.00 87.56 93 LEU A CA 1
ATOM 779 C C . LEU A 1 93 ? 12.915 1.478 -25.434 1.00 87.56 93 LEU A C 1
ATOM 781 O O . LEU A 1 93 ? 13.970 1.009 -25.005 1.00 87.56 93 LEU A O 1
ATOM 785 N N . SER A 1 94 ? 12.916 2.420 -26.380 1.00 84.00 94 SER A N 1
ATOM 786 C CA . SER A 1 94 ? 14.154 2.931 -26.973 1.00 84.00 94 SER A CA 1
ATOM 787 C C . SER A 1 94 ? 14.713 4.123 -26.198 1.00 84.00 94 SER A C 1
ATOM 789 O O . SER A 1 94 ? 14.107 5.191 -26.159 1.00 84.00 94 SER A O 1
ATOM 791 N N . SER A 1 95 ? 15.938 3.997 -25.689 1.00 81.19 95 SER A N 1
ATOM 792 C CA . SER A 1 95 ? 16.652 5.091 -25.012 1.00 81.19 95 SER A CA 1
ATOM 793 C C . SER A 1 95 ? 17.099 6.230 -25.940 1.00 81.19 95 SER A C 1
ATOM 795 O O . SER A 1 95 ? 17.465 7.302 -25.470 1.00 81.19 95 SER A O 1
ATOM 797 N N . LYS A 1 96 ? 17.074 6.040 -27.268 1.00 80.62 96 LYS A N 1
ATOM 798 C CA . LYS A 1 96 ? 17.657 6.992 -28.235 1.00 80.62 96 LYS A CA 1
ATOM 799 C C . LYS A 1 96 ? 16.860 8.291 -28.413 1.00 80.62 96 LYS A C 1
ATOM 801 O O . LYS A 1 96 ? 17.379 9.219 -29.027 1.00 80.62 96 LYS A O 1
ATOM 806 N N . LYS A 1 97 ? 15.605 8.348 -27.954 1.00 77.44 97 LYS A N 1
ATOM 807 C CA . LYS A 1 97 ? 14.676 9.468 -28.209 1.00 77.44 97 LYS A CA 1
ATOM 808 C C . LYS A 1 97 ? 13.998 10.023 -26.952 1.00 77.44 97 LYS A C 1
ATOM 810 O O . LYS A 1 97 ? 13.087 10.832 -27.079 1.00 77.44 97 LYS A O 1
ATOM 815 N N . ILE A 1 98 ? 14.414 9.583 -25.769 1.00 87.31 98 ILE A N 1
ATOM 816 C CA . ILE A 1 98 ? 13.746 9.895 -24.500 1.00 87.31 98 ILE A CA 1
ATOM 817 C C . ILE A 1 98 ? 14.741 10.628 -23.604 1.00 87.31 98 ILE A C 1
ATOM 819 O O . ILE A 1 98 ? 15.930 10.292 -23.596 1.00 87.31 98 ILE A O 1
ATOM 823 N N . LYS A 1 99 ? 14.280 11.644 -22.866 1.00 88.50 99 LYS A N 1
ATOM 824 C CA . LYS A 1 99 ? 15.139 12.320 -21.888 1.00 88.50 99 LYS A CA 1
ATOM 825 C C . LYS A 1 99 ? 15.538 11.348 -20.775 1.00 88.50 99 LYS A C 1
ATOM 827 O O . LYS A 1 99 ? 14.884 10.339 -20.537 1.00 88.50 99 LYS A O 1
ATOM 832 N N . LYS A 1 100 ? 16.651 11.615 -20.094 1.00 85.00 100 LYS A N 1
ATOM 833 C CA . LYS A 1 100 ? 17.222 10.670 -19.119 1.00 85.00 100 LYS A CA 1
ATOM 834 C C . LYS A 1 100 ? 16.290 10.407 -17.925 1.00 85.00 100 LYS A C 1
ATOM 836 O O . LYS A 1 100 ? 16.181 9.268 -17.477 1.00 85.00 100 LYS A O 1
ATOM 841 N N . ASP A 1 101 ? 15.664 11.454 -17.411 1.00 86.56 101 ASP A N 1
ATOM 842 C CA . ASP A 1 101 ? 14.663 11.422 -16.342 1.00 86.56 101 ASP A CA 1
ATOM 843 C C . ASP A 1 101 ? 13.415 10.641 -16.771 1.00 86.56 101 ASP A C 1
ATOM 845 O O . ASP A 1 101 ? 13.050 9.670 -16.114 1.00 86.56 101 ASP A O 1
ATOM 849 N N . GLU A 1 102 ? 12.853 10.969 -17.936 1.00 90.12 102 GLU A N 1
ATOM 850 C CA . GLU A 1 102 ? 11.728 10.243 -18.538 1.00 90.12 102 GLU A CA 1
ATOM 851 C C . GLU A 1 102 ? 12.072 8.761 -18.765 1.00 90.12 102 GLU A C 1
ATOM 853 O O . GLU A 1 102 ? 11.256 7.878 -18.514 1.00 90.12 102 GLU A O 1
ATOM 858 N N . TYR A 1 103 ? 13.292 8.451 -19.208 1.00 91.38 103 TYR A N 1
ATOM 859 C CA . TYR A 1 103 ? 13.736 7.073 -19.400 1.00 91.38 103 TYR A CA 1
ATOM 860 C C . TYR A 1 103 ? 13.821 6.325 -18.068 1.00 91.38 103 TYR A C 1
ATOM 862 O O . TYR A 1 103 ? 13.343 5.200 -17.976 1.00 91.38 103 TYR A O 1
ATOM 870 N N . SER A 1 104 ? 14.388 6.952 -17.034 1.00 92.44 104 SER A N 1
ATOM 871 C CA . SER A 1 104 ? 14.509 6.359 -15.694 1.00 92.44 104 SER A CA 1
ATOM 872 C C . SER A 1 104 ? 13.133 6.073 -15.091 1.00 92.44 104 SER A C 1
ATOM 874 O O . SER A 1 104 ? 12.899 4.970 -14.604 1.00 92.44 104 SER A O 1
ATOM 876 N N . TYR A 1 105 ? 12.202 7.020 -15.214 1.00 94.94 105 TYR A N 1
ATOM 877 C CA . TYR A 1 105 ? 10.815 6.842 -14.797 1.00 94.94 105 TYR A CA 1
ATOM 878 C C . TYR A 1 105 ? 10.117 5.711 -15.572 1.00 94.94 105 TYR A C 1
ATOM 880 O O . TYR A 1 105 ? 9.512 4.828 -14.969 1.00 94.94 105 TYR A O 1
ATOM 888 N N . ASN A 1 106 ? 10.286 5.639 -16.896 1.00 95.06 106 ASN A N 1
ATOM 889 C CA . ASN A 1 106 ? 9.737 4.529 -17.679 1.00 95.06 106 ASN A CA 1
ATOM 890 C C . ASN A 1 106 ? 10.325 3.161 -17.280 1.00 95.06 106 ASN A C 1
ATOM 892 O O . ASN A 1 106 ? 9.632 2.154 -17.372 1.00 95.06 106 ASN A O 1
ATOM 896 N N . GLN A 1 107 ? 11.579 3.092 -16.816 1.00 95.50 107 GLN A N 1
ATOM 897 C CA . GLN A 1 107 ? 12.124 1.840 -16.273 1.00 95.50 107 GLN A CA 1
ATOM 898 C C . GLN A 1 107 ? 11.448 1.437 -14.955 1.00 95.50 107 GLN A C 1
ATOM 900 O O . GLN A 1 107 ? 11.287 0.243 -14.706 1.00 95.50 107 GLN A O 1
ATOM 905 N N . ILE A 1 108 ? 11.027 2.401 -14.128 1.00 96.69 108 ILE A N 1
ATOM 906 C CA . ILE A 1 108 ? 10.214 2.124 -12.935 1.00 96.69 108 ILE A CA 1
ATOM 907 C C . ILE A 1 108 ? 8.862 1.542 -13.359 1.00 96.69 108 ILE A C 1
ATOM 909 O O . ILE A 1 108 ? 8.487 0.495 -12.841 1.00 96.69 108 ILE A O 1
ATOM 913 N N . LEU A 1 109 ? 8.190 2.151 -14.342 1.00 96.69 109 LEU A N 1
ATOM 914 C CA . LEU A 1 109 ? 6.916 1.656 -14.881 1.00 96.69 109 LEU A CA 1
ATOM 915 C C . LEU A 1 109 ? 7.012 0.225 -15.411 1.00 96.69 109 LEU A C 1
ATOM 917 O O . LEU A 1 109 ? 6.201 -0.624 -15.055 1.00 96.69 109 LEU A O 1
ATOM 921 N N . ILE A 1 110 ? 8.032 -0.059 -16.222 1.00 96.88 110 ILE A N 1
ATOM 922 C CA . ILE A 1 110 ? 8.277 -1.406 -16.749 1.00 96.88 110 ILE A CA 1
ATOM 923 C C . ILE A 1 110 ? 8.507 -2.391 -15.596 1.00 96.88 110 ILE A C 1
ATOM 925 O O . ILE A 1 110 ? 7.942 -3.481 -15.587 1.00 96.88 110 ILE A O 1
ATOM 929 N N . ALA A 1 111 ? 9.294 -2.011 -14.585 1.00 97.75 111 ALA A N 1
ATOM 930 C CA . ALA A 1 111 ? 9.529 -2.872 -13.430 1.00 97.75 111 ALA A CA 1
ATOM 931 C C . ALA A 1 111 ? 8.254 -3.126 -12.603 1.00 97.75 111 ALA A C 1
ATOM 933 O O . ALA A 1 111 ? 8.100 -4.227 -12.073 1.00 97.75 111 ALA A O 1
ATOM 934 N N . GLU A 1 112 ? 7.353 -2.145 -12.495 1.00 97.44 112 GLU A N 1
ATOM 935 C CA . GLU A 1 112 ? 6.033 -2.306 -11.869 1.00 97.44 112 GLU A CA 1
ATOM 936 C C . GLU A 1 112 ? 5.154 -3.284 -12.659 1.00 97.44 112 GLU A C 1
ATOM 938 O O . GLU A 1 112 ? 4.598 -4.215 -12.077 1.00 97.44 112 GLU A O 1
ATOM 943 N N . GLN A 1 113 ? 5.072 -3.113 -13.981 1.00 96.75 113 GLN A N 1
ATOM 944 C CA . GLN A 1 113 ? 4.285 -3.967 -14.880 1.00 96.75 113 GLN A CA 1
ATOM 945 C C . GLN A 1 113 ? 4.752 -5.427 -14.858 1.00 96.75 113 GLN A C 1
ATOM 947 O O . GLN A 1 113 ? 3.940 -6.345 -14.828 1.00 96.75 113 GLN A O 1
ATOM 952 N N . GLU A 1 114 ? 6.065 -5.647 -14.836 1.00 97.31 114 GLU A N 1
ATOM 953 C CA . GLU A 1 114 ? 6.673 -6.980 -14.859 1.00 97.31 114 GLU A CA 1
ATOM 954 C C . GLU A 1 114 ? 6.745 -7.648 -13.473 1.00 97.31 114 GLU A C 1
ATOM 956 O O . GLU A 1 114 ? 7.407 -8.676 -13.319 1.00 97.31 114 GLU A O 1
ATOM 961 N N . GLY A 1 115 ? 6.147 -7.052 -12.433 1.00 97.38 115 GLY A N 1
ATOM 962 C CA . GLY A 1 115 ? 6.178 -7.602 -11.073 1.00 97.38 115 GLY A CA 1
ATOM 963 C C . GLY A 1 115 ? 7.568 -7.597 -10.426 1.00 97.38 115 GLY A C 1
ATOM 964 O O . GLY A 1 115 ? 7.816 -8.310 -9.453 1.00 97.38 115 GLY A O 1
ATOM 965 N N . LYS A 1 116 ? 8.508 -6.804 -10.951 1.00 98.00 116 LYS A N 1
ATOM 966 C CA . LYS A 1 116 ? 9.883 -6.667 -10.430 1.00 98.00 116 LYS A CA 1
ATOM 967 C C . LYS A 1 116 ? 10.007 -5.568 -9.379 1.00 98.00 116 LYS A C 1
ATOM 969 O O . LYS A 1 116 ? 11.054 -5.443 -8.737 1.00 98.00 116 LYS A O 1
ATOM 974 N N . ARG A 1 117 ? 8.963 -4.760 -9.212 1.00 98.19 117 ARG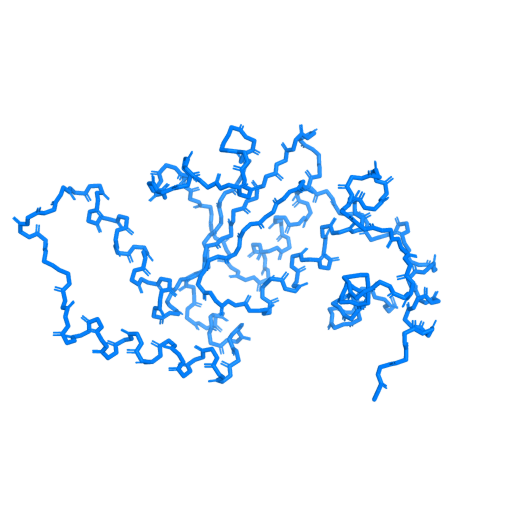 A N 1
ATOM 975 C CA . ARG A 1 117 ? 8.911 -3.666 -8.251 1.00 98.19 117 ARG A CA 1
ATOM 976 C C . ARG A 1 117 ? 7.474 -3.398 -7.817 1.00 98.19 117 ARG A C 1
ATOM 978 O O . ARG A 1 117 ? 6.577 -3.368 -8.645 1.00 98.19 117 ARG A O 1
ATOM 985 N N . ILE A 1 118 ? 7.281 -3.142 -6.528 1.00 98.69 118 ILE A N 1
ATOM 986 C CA . ILE A 1 118 ? 6.056 -2.536 -5.992 1.00 98.69 118 ILE A CA 1
ATOM 987 C C . ILE A 1 118 ? 6.444 -1.194 -5.389 1.00 98.69 118 ILE A C 1
ATOM 989 O O . ILE A 1 118 ? 7.365 -1.141 -4.571 1.00 98.69 118 ILE A O 1
ATOM 993 N N . ASN A 1 119 ? 5.732 -0.134 -5.759 1.00 98.56 119 ASN A N 1
ATOM 994 C CA . ASN A 1 119 ? 5.861 1.169 -5.115 1.00 98.56 119 ASN A CA 1
ATOM 995 C C . ASN A 1 119 ? 4.650 1.421 -4.212 1.00 98.56 119 ASN A C 1
ATOM 997 O O . ASN A 1 119 ? 3.510 1.182 -4.601 1.00 98.56 119 ASN A O 1
ATOM 1001 N N . ILE A 1 120 ? 4.906 1.909 -3.003 1.00 98.69 120 ILE A N 1
ATOM 1002 C CA . ILE A 1 120 ? 3.901 2.325 -2.026 1.00 98.69 120 ILE A CA 1
ATOM 1003 C C . ILE A 1 120 ? 4.106 3.815 -1.774 1.00 98.69 120 ILE A C 1
ATOM 1005 O O . ILE A 1 120 ? 5.191 4.226 -1.357 1.00 98.69 120 ILE A O 1
ATOM 1009 N N . ILE A 1 121 ? 3.069 4.612 -1.999 1.00 98.62 121 ILE A N 1
ATOM 1010 C CA . ILE A 1 121 ? 3.070 6.052 -1.758 1.00 98.62 121 ILE A CA 1
ATOM 1011 C C . ILE A 1 121 ? 2.134 6.320 -0.587 1.00 98.62 121 ILE A C 1
ATOM 1013 O O . ILE A 1 121 ? 1.010 5.824 -0.569 1.00 98.62 121 ILE A O 1
ATOM 1017 N N . LEU A 1 122 ? 2.614 7.065 0.406 1.00 98.62 122 LEU A N 1
ATOM 1018 C CA . LEU A 1 122 ? 1.885 7.354 1.636 1.00 98.62 122 LEU A CA 1
ATOM 1019 C C . LEU A 1 122 ? 1.662 8.862 1.781 1.00 98.62 122 LEU A C 1
ATOM 1021 O O . LEU A 1 122 ? 2.617 9.647 1.749 1.00 98.62 122 LEU A O 1
ATOM 1025 N N . GLU A 1 123 ? 0.411 9.250 2.009 1.00 98.38 123 GLU A N 1
ATOM 1026 C CA . GLU A 1 123 ? -0.016 10.612 2.324 1.00 98.38 123 GLU A CA 1
ATOM 1027 C C . GLU A 1 123 ? -0.278 10.767 3.829 1.00 98.38 123 GLU A C 1
ATOM 1029 O O . GLU A 1 123 ? -0.779 9.855 4.486 1.00 98.38 123 GLU A O 1
ATOM 1034 N N . SER A 1 124 ? 0.040 11.931 4.396 1.00 98.00 124 SER A N 1
ATOM 1035 C CA . SER A 1 124 ? -0.371 12.279 5.757 1.00 98.00 124 SER A CA 1
ATOM 1036 C C . SER A 1 124 ? -0.758 13.752 5.851 1.00 98.00 124 SER A C 1
ATOM 1038 O O . SER A 1 124 ? 0.089 14.646 5.790 1.00 98.00 124 SER A O 1
ATOM 1040 N N . LYS A 1 125 ? -2.055 14.014 6.032 1.00 96.94 125 LYS A N 1
ATOM 1041 C CA . LYS A 1 125 ? -2.598 15.373 6.199 1.00 96.94 125 LYS A CA 1
ATOM 1042 C C . LYS A 1 125 ? -2.305 15.979 7.576 1.00 96.94 125 LYS A C 1
ATOM 1044 O O . LYS A 1 125 ? -2.147 17.196 7.673 1.00 96.94 125 LYS A O 1
ATOM 1049 N N . ASP A 1 126 ? -2.198 15.151 8.615 1.00 96.12 126 ASP A N 1
ATOM 1050 C CA . ASP A 1 126 ? -2.004 15.560 10.015 1.00 96.12 126 ASP A CA 1
ATOM 1051 C C . ASP A 1 126 ? -0.580 15.298 10.552 1.00 96.12 126 ASP A C 1
ATOM 1053 O O . ASP A 1 126 ? -0.287 15.575 11.715 1.00 96.12 126 ASP A O 1
ATOM 1057 N N . ASN A 1 127 ? 0.311 14.765 9.706 1.00 95.38 127 ASN A N 1
ATOM 1058 C CA . ASN A 1 127 ? 1.663 14.302 10.033 1.00 95.38 127 ASN A CA 1
ATOM 1059 C C . ASN A 1 127 ? 1.762 13.173 11.079 1.00 95.38 127 ASN A C 1
ATOM 1061 O O . ASN A 1 127 ? 2.881 12.794 11.437 1.00 95.38 127 ASN A O 1
ATOM 1065 N N . LYS A 1 128 ? 0.646 12.599 11.540 1.00 97.56 128 LYS A N 1
ATOM 1066 C CA . LYS A 1 128 ? 0.615 11.555 12.575 1.00 97.56 128 LYS A CA 1
ATOM 1067 C C . LYS A 1 128 ? 0.093 10.224 12.041 1.00 97.56 128 LYS A C 1
ATOM 1069 O O . LYS A 1 128 ? 0.685 9.180 12.336 1.00 97.56 128 LYS A O 1
ATOM 1074 N N . TYR A 1 129 ? -0.977 10.251 11.258 1.00 98.31 129 TYR A N 1
ATOM 1075 C CA . TYR A 1 129 ? -1.608 9.077 10.663 1.00 98.31 129 TYR A CA 1
ATOM 1076 C C . TYR A 1 129 ? -1.528 9.142 9.137 1.00 98.31 129 TYR A C 1
ATOM 1078 O O . TYR A 1 129 ? -1.338 10.210 8.552 1.00 98.31 129 TYR A O 1
ATOM 1086 N N . ILE A 1 130 ? -1.621 7.985 8.483 1.00 98.50 130 ILE A N 1
ATOM 1087 C CA . ILE A 1 130 ? -1.742 7.949 7.024 1.00 98.50 130 ILE A CA 1
ATOM 1088 C C . ILE A 1 130 ? -3.172 8.337 6.661 1.00 98.50 130 ILE A C 1
ATOM 1090 O O . ILE A 1 130 ? -4.108 7.736 7.183 1.00 98.50 130 ILE A O 1
ATOM 1094 N N . SER A 1 131 ? -3.324 9.347 5.806 1.00 97.69 131 SER A N 1
ATOM 1095 C CA . SER A 1 131 ? -4.630 9.808 5.324 1.00 97.69 131 SER A CA 1
ATOM 1096 C C . SER A 1 131 ? -5.059 9.125 4.032 1.00 97.69 131 SER A C 1
ATOM 1098 O O . SER A 1 131 ? -6.252 8.940 3.844 1.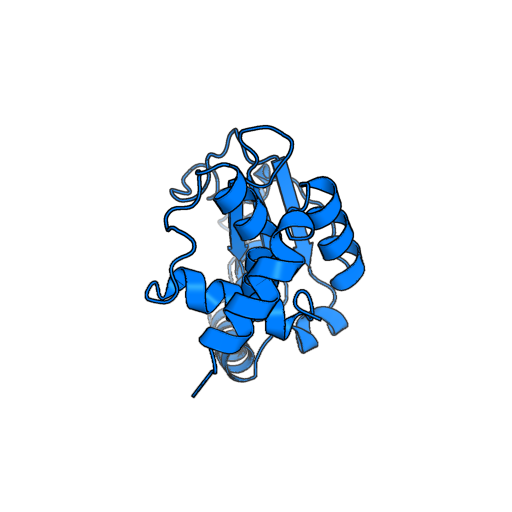00 97.69 131 SER A O 1
ATOM 1100 N N . GLU A 1 132 ? -4.104 8.743 3.183 1.00 97.56 132 GLU A N 1
ATOM 1101 C CA . GLU A 1 132 ? -4.337 8.073 1.900 1.00 97.56 132 GLU A CA 1
ATOM 1102 C C . GLU A 1 132 ? -3.079 7.291 1.476 1.00 97.56 132 GLU A C 1
ATOM 1104 O O . GLU A 1 132 ? -1.963 7.601 1.923 1.00 97.56 132 GLU A O 1
ATOM 1109 N N . PHE A 1 133 ? -3.233 6.258 0.644 1.00 97.69 133 PHE A N 1
ATOM 1110 C CA . PHE A 1 133 ? -2.114 5.500 0.095 1.00 97.69 133 PHE A CA 1
ATOM 1111 C C . PHE A 1 133 ? -2.378 4.962 -1.315 1.00 97.69 133 PHE A C 1
ATOM 1113 O O . PHE A 1 133 ? -3.478 4.544 -1.656 1.00 97.69 133 PHE A O 1
ATOM 1120 N N . LEU A 1 134 ? -1.309 4.841 -2.100 1.00 97.31 134 LEU A N 1
ATOM 1121 C CA . LEU A 1 134 ? -1.331 4.196 -3.412 1.00 97.31 134 LEU A CA 1
ATOM 1122 C C . LEU A 1 134 ? -0.345 3.025 -3.439 1.00 97.31 134 LEU A C 1
ATOM 1124 O O . LEU A 1 134 ? 0.783 3.141 -2.954 1.00 97.31 134 LEU A O 1
ATOM 1128 N N . VAL A 1 135 ? -0.761 1.898 -4.021 1.00 97.75 135 VAL A N 1
ATOM 1129 C CA . VAL A 1 135 ? 0.099 0.732 -4.283 1.00 97.75 135 VAL A CA 1
ATOM 1130 C C . VAL A 1 135 ? 0.175 0.511 -5.787 1.00 97.75 135 VAL A C 1
ATOM 1132 O O . VAL A 1 135 ? -0.823 0.159 -6.409 1.00 97.75 135 VAL A O 1
ATOM 1135 N N . ARG A 1 136 ? 1.365 0.675 -6.362 1.00 96.56 136 ARG A N 1
ATOM 1136 C CA . ARG A 1 136 ? 1.654 0.441 -7.783 1.00 96.56 136 ARG A CA 1
ATOM 1137 C C . ARG A 1 136 ? 2.362 -0.900 -7.969 1.00 96.56 136 ARG A C 1
ATOM 1139 O O . ARG A 1 136 ? 3.143 -1.304 -7.107 1.00 96.56 136 ARG A O 1
ATOM 1146 N N . GLY A 1 137 ? 2.110 -1.570 -9.095 1.00 93.94 137 GLY A N 1
ATOM 1147 C CA . GLY A 1 137 ? 2.651 -2.904 -9.397 1.00 93.94 137 GLY A CA 1
ATOM 1148 C C . GLY A 1 137 ? 1.721 -4.071 -9.037 1.00 93.94 137 GLY A C 1
ATOM 1149 O O . GLY A 1 137 ? 2.198 -5.184 -8.854 1.00 93.94 137 GLY A O 1
ATOM 1150 N N . ASN A 1 138 ? 0.410 -3.820 -8.916 1.00 89.25 138 ASN A N 1
ATOM 1151 C CA . ASN A 1 138 ? -0.657 -4.834 -8.865 1.00 89.25 138 ASN A CA 1
ATOM 1152 C C . ASN A 1 138 ? -0.471 -5.938 -7.803 1.00 89.25 138 ASN A C 1
ATOM 1154 O O . ASN A 1 138 ? -0.520 -7.120 -8.119 1.00 89.25 138 ASN A O 1
ATOM 1158 N N . SER A 1 139 ? -0.256 -5.562 -6.534 1.00 97.06 139 SER A N 1
ATOM 1159 C CA . SER A 1 139 ? -0.308 -6.516 -5.412 1.00 97.06 139 SER A CA 1
ATOM 1160 C C . SER A 1 139 ? -1.499 -6.241 -4.499 1.00 97.06 139 SER A C 1
ATOM 1162 O O . SER A 1 139 ? -1.468 -5.347 -3.642 1.00 97.06 139 SER A O 1
ATOM 1164 N N . MET A 1 140 ? -2.528 -7.078 -4.614 1.00 96.94 140 MET A N 1
ATOM 1165 C CA . MET A 1 140 ? -3.690 -7.073 -3.736 1.00 96.94 140 MET A CA 1
ATOM 1166 C C . MET A 1 140 ? -3.294 -7.402 -2.293 1.00 96.94 140 MET A C 1
ATOM 1168 O O . MET A 1 140 ? -3.865 -6.844 -1.359 1.00 96.94 140 MET A O 1
ATOM 1172 N N . LEU A 1 141 ? -2.289 -8.259 -2.078 1.00 98.19 141 LEU A N 1
ATOM 1173 C CA . LEU A 1 141 ? -1.823 -8.594 -0.730 1.00 98.19 141 LEU A CA 1
ATOM 1174 C C . LEU A 1 141 ? -1.225 -7.379 -0.007 1.00 98.19 141 LEU A C 1
ATOM 1176 O O . LEU A 1 141 ? -1.535 -7.155 1.167 1.00 98.19 141 LEU A O 1
ATOM 1180 N N . ILE A 1 142 ? -0.396 -6.582 -0.690 1.00 98.25 142 ILE A N 1
ATOM 1181 C CA . ILE A 1 142 ? 0.155 -5.345 -0.119 1.00 98.25 142 ILE A CA 1
ATOM 1182 C C . ILE A 1 142 ? -0.957 -4.321 0.118 1.00 98.25 142 ILE A C 1
ATOM 1184 O O . ILE A 1 142 ? -1.005 -3.731 1.200 1.00 98.25 142 ILE A O 1
ATOM 1188 N N . ASN A 1 143 ? -1.877 -4.159 -0.839 1.00 98.06 143 ASN A N 1
ATOM 1189 C CA . ASN A 1 143 ? -3.017 -3.253 -0.700 1.00 98.06 143 ASN A CA 1
ATOM 1190 C C . ASN A 1 143 ? -3.876 -3.609 0.531 1.00 98.06 143 ASN A C 1
ATOM 1192 O O . ASN A 1 143 ? -4.070 -2.773 1.416 1.00 98.06 143 ASN A O 1
ATOM 1196 N N . ARG A 1 144 ? -4.276 -4.881 0.670 1.00 98.50 144 ARG A N 1
ATOM 1197 C CA . ARG A 1 144 ? -5.029 -5.388 1.830 1.00 98.50 144 ARG A CA 1
ATOM 1198 C C . ARG A 1 144 ? -4.276 -5.191 3.145 1.00 98.50 144 ARG A C 1
ATOM 1200 O O . ARG A 1 144 ? -4.885 -4.870 4.164 1.00 98.50 144 ARG A O 1
ATOM 1207 N N . TYR A 1 145 ? -2.955 -5.377 3.145 1.00 98.62 145 TYR A N 1
ATOM 1208 C CA . TYR A 1 145 ? -2.144 -5.192 4.348 1.00 98.62 145 TYR A CA 1
ATOM 1209 C C . TYR A 1 145 ? -2.113 -3.733 4.808 1.00 98.62 145 TYR A C 1
ATOM 1211 O O . TYR A 1 145 ? -2.254 -3.467 6.001 1.00 98.62 145 TYR A O 1
ATOM 1219 N N . LEU A 1 146 ? -1.951 -2.791 3.876 1.00 98.62 146 LEU A N 1
ATOM 1220 C CA . LEU A 1 146 ? -2.006 -1.359 4.173 1.00 98.62 146 LEU A CA 1
ATOM 1221 C C . LEU A 1 146 ? -3.405 -0.943 4.628 1.00 98.62 146 LEU A C 1
ATOM 1223 O O . LEU A 1 146 ? -3.525 -0.305 5.673 1.00 98.62 146 LEU A O 1
ATOM 1227 N N . ASN A 1 147 ? -4.453 -1.398 3.936 1.00 98.50 147 ASN A N 1
ATOM 1228 C CA . ASN A 1 147 ? -5.845 -1.181 4.331 1.00 98.50 147 ASN A CA 1
ATOM 1229 C C . ASN A 1 147 ? -6.091 -1.603 5.796 1.00 98.50 147 ASN A C 1
ATOM 1231 O O . ASN A 1 147 ? -6.569 -0.797 6.595 1.00 98.50 147 ASN A O 1
ATOM 1235 N N . ALA A 1 148 ? -5.647 -2.806 6.185 1.00 98.38 148 ALA A N 1
ATOM 1236 C CA . ALA A 1 148 ? -5.774 -3.318 7.553 1.00 98.38 148 ALA A CA 1
ATOM 1237 C C . ALA A 1 148 ? -5.066 -2.459 8.619 1.00 98.38 148 ALA A C 1
ATOM 1239 O O . ALA A 1 148 ? -5.443 -2.494 9.790 1.00 98.38 148 ALA A O 1
ATOM 1240 N N . MET A 1 149 ? -4.017 -1.721 8.245 1.00 98.44 149 MET A N 1
ATOM 1241 C CA . MET A 1 149 ? -3.256 -0.876 9.169 1.00 98.44 149 MET A CA 1
ATOM 1242 C C . MET A 1 149 ? -3.687 0.596 9.160 1.00 98.44 149 MET A C 1
ATOM 1244 O O . MET A 1 149 ? -3.377 1.315 10.105 1.00 98.44 149 MET A O 1
ATOM 1248 N N . ILE A 1 150 ? -4.355 1.071 8.112 1.00 98.31 150 ILE A N 1
ATOM 1249 C CA . ILE A 1 150 ? -4.629 2.505 7.931 1.00 98.31 150 ILE A CA 1
ATOM 1250 C C . ILE A 1 150 ? -6.067 2.846 8.327 1.00 98.31 150 ILE A C 1
ATOM 1252 O O . ILE A 1 150 ? -6.283 3.780 9.105 1.00 98.31 150 ILE A O 1
ATOM 1256 N N . VAL A 1 151 ? -7.044 2.051 7.877 1.00 98.25 151 VAL A N 1
ATOM 1257 C CA . VAL A 1 151 ? -8.480 2.361 8.005 1.00 98.25 151 VAL A CA 1
ATOM 1258 C C . VAL A 1 151 ? -8.919 2.571 9.455 1.00 98.25 151 VAL A C 1
ATOM 1260 O O . VAL A 1 151 ? -9.732 3.451 9.724 1.00 98.25 151 VAL A O 1
ATOM 1263 N N . GLY A 1 152 ? -8.358 1.830 10.417 1.00 97.81 152 GLY A N 1
ATOM 1264 C CA . GLY A 1 152 ? -8.694 2.001 11.834 1.00 97.81 152 GLY A CA 1
ATOM 1265 C C . GLY A 1 152 ? -8.483 3.430 12.339 1.00 97.81 152 GLY A C 1
ATOM 1266 O O . GLY A 1 152 ? -9.335 3.956 13.054 1.00 97.81 152 GLY A O 1
ATOM 1267 N N . SER A 1 153 ? -7.406 4.085 11.895 1.00 97.44 153 SER A N 1
ATOM 1268 C CA . SER A 1 153 ? -7.131 5.483 12.238 1.00 97.44 153 SER A CA 1
ATOM 1269 C C . SER A 1 153 ? -8.072 6.464 11.537 1.00 97.44 153 SER A C 1
ATOM 1271 O O . SER A 1 153 ? -8.443 7.468 12.139 1.00 97.44 153 SER A O 1
ATOM 1273 N N . LEU A 1 154 ? -8.492 6.173 10.302 1.00 97.88 154 LEU A N 1
ATOM 1274 C CA . LEU A 1 154 ? -9.442 7.004 9.555 1.00 97.88 154 LEU A CA 1
ATOM 1275 C C . LEU A 1 154 ? -10.834 6.959 10.195 1.00 97.88 154 LEU A C 1
ATOM 1277 O O . LEU A 1 154 ? -11.467 7.994 10.389 1.00 97.88 154 LEU A O 1
ATOM 1281 N N . LEU A 1 155 ? -11.280 5.765 10.598 1.00 97.31 155 LEU A N 1
ATOM 1282 C CA . LEU A 1 155 ? -12.545 5.571 11.309 1.00 97.31 155 LEU A CA 1
ATOM 1283 C C . LEU A 1 155 ? -12.550 6.286 12.666 1.00 97.31 155 LEU A C 1
ATOM 1285 O O . LEU A 1 155 ? -13.537 6.924 13.018 1.00 97.31 155 LEU A O 1
ATOM 1289 N N . GLU A 1 156 ? -11.456 6.209 13.432 1.00 95.38 156 GLU A N 1
ATOM 1290 C CA . GLU A 1 156 ? -11.354 6.899 14.727 1.00 95.38 156 GLU A CA 1
ATOM 1291 C C . GLU A 1 156 ? -11.370 8.428 14.579 1.00 95.38 156 GLU A C 1
ATOM 1293 O O . GLU A 1 156 ? -11.922 9.125 15.429 1.00 95.38 156 GLU A O 1
ATOM 1298 N N . GLN A 1 157 ? -10.797 8.945 13.492 1.00 94.81 157 GLN A N 1
ATOM 1299 C CA . GLN A 1 157 ? -10.768 10.377 13.189 1.00 94.81 157 GLN A CA 1
ATOM 1300 C C . GLN A 1 157 ? -12.046 10.888 12.511 1.00 94.81 157 GLN A C 1
ATOM 1302 O O . GLN A 1 157 ? -12.203 12.099 12.368 1.00 94.81 157 GLN A O 1
ATOM 1307 N N . GLY A 1 158 ? -12.951 9.998 12.092 1.00 95.44 158 GLY A N 1
ATOM 1308 C CA . GLY A 1 158 ? -14.132 10.369 11.312 1.00 95.44 158 GLY A CA 1
ATOM 1309 C C . GLY A 1 158 ? -13.791 10.889 9.912 1.00 95.44 158 GLY A C 1
ATOM 1310 O O . GLY A 1 158 ? -14.518 11.723 9.381 1.00 95.44 158 GLY A O 1
ATOM 1311 N N . THR A 1 159 ? -12.670 10.443 9.337 1.00 95.50 159 THR A N 1
ATOM 1312 C CA . THR A 1 159 ? -12.185 10.849 8.006 1.00 95.50 159 THR A CA 1
ATOM 1313 C C . THR A 1 159 ? -12.239 9.728 6.971 1.00 95.50 159 THR A C 1
ATOM 1315 O O . THR A 1 159 ? -11.847 9.945 5.829 1.00 95.50 159 THR A O 1
ATOM 1318 N N . ALA A 1 160 ? -12.696 8.533 7.354 1.00 95.38 160 ALA A N 1
ATOM 1319 C CA . ALA A 1 160 ? -12.974 7.454 6.411 1.00 95.38 160 ALA A CA 1
ATOM 1320 C C . ALA A 1 160 ? -14.170 7.808 5.510 1.00 95.38 160 ALA A C 1
ATOM 1322 O O . ALA A 1 160 ? -15.095 8.494 5.941 1.00 95.38 160 ALA A O 1
ATOM 1323 N N . GLU A 1 161 ? -14.176 7.291 4.281 1.00 92.00 161 GLU A N 1
ATOM 1324 C CA . GLU A 1 161 ? -15.274 7.488 3.318 1.00 92.00 161 GLU A CA 1
ATOM 1325 C C . GLU A 1 161 ? -16.558 6.726 3.688 1.00 92.00 161 GLU A C 1
ATOM 1327 O O . GLU A 1 161 ? -17.622 6.984 3.130 1.00 92.00 161 GLU A O 1
ATOM 1332 N N . TYR A 1 162 ? -16.456 5.795 4.636 1.00 94.00 162 TYR A N 1
ATOM 1333 C CA . TYR A 1 162 ? -17.534 4.940 5.117 1.00 94.00 162 TYR A CA 1
ATOM 1334 C C . TYR A 1 162 ? -17.474 4.794 6.641 1.00 94.00 162 TYR A C 1
ATOM 1336 O O . TYR A 1 162 ? -16.434 4.990 7.277 1.00 94.00 162 TYR A O 1
ATOM 1344 N N . GLU A 1 163 ? -18.607 4.428 7.238 1.00 93.62 163 GLU A N 1
ATOM 1345 C CA . GLU A 1 163 ? -18.718 4.181 8.675 1.00 93.62 163 GLU A CA 1
ATOM 1346 C C . GLU A 1 163 ? -18.418 2.717 9.031 1.00 93.62 163 GLU A C 1
ATOM 1348 O O . GLU A 1 163 ? -18.384 1.829 8.184 1.00 93.62 163 GLU A O 1
ATOM 1353 N N . ALA A 1 164 ? -18.231 2.436 10.324 1.00 94.62 164 ALA A N 1
ATOM 1354 C CA . ALA A 1 164 ? -18.059 1.075 10.832 1.00 94.62 164 ALA A CA 1
ATOM 1355 C C . ALA A 1 164 ? -19.389 0.281 10.862 1.00 94.62 164 ALA A C 1
ATOM 1357 O O . ALA A 1 164 ? -19.823 -0.167 11.933 1.00 94.62 164 ALA A O 1
ATOM 1358 N N . ASP A 1 165 ? -20.027 0.130 9.696 1.00 94.69 165 ASP A N 1
ATOM 1359 C CA . ASP A 1 165 ? -21.303 -0.559 9.467 1.00 94.69 165 ASP A CA 1
ATOM 1360 C C . ASP A 1 165 ? -21.091 -1.934 8.817 1.00 94.69 165 ASP A C 1
ATOM 1362 O O . ASP A 1 165 ? -20.451 -2.080 7.784 1.00 94.69 165 ASP A O 1
ATOM 1366 N N . LEU A 1 166 ? -21.691 -2.967 9.408 1.00 94.25 166 LEU A N 1
ATOM 1367 C CA . LEU A 1 166 ? -21.649 -4.336 8.904 1.00 94.25 166 LEU A CA 1
ATOM 1368 C C . LEU A 1 166 ? -22.328 -4.545 7.546 1.00 94.25 166 LEU A C 1
ATOM 1370 O O . LEU A 1 166 ? -22.098 -5.590 6.942 1.00 94.25 166 LEU A O 1
ATOM 1374 N N . ASN A 1 167 ? -23.175 -3.623 7.096 1.00 94.38 167 ASN A N 1
ATOM 1375 C CA . ASN A 1 167 ? -23.804 -3.692 5.775 1.00 94.38 167 ASN A CA 1
ATOM 1376 C C . ASN A 1 167 ? -23.008 -2.943 4.697 1.00 94.38 167 ASN A C 1
ATOM 1378 O O . ASN A 1 167 ? -23.409 -2.981 3.538 1.00 94.38 167 ASN A O 1
ATOM 1382 N N . ASP A 1 168 ? -21.916 -2.274 5.073 1.00 96.50 168 ASP A N 1
ATOM 1383 C CA . ASP A 1 168 ? -21.029 -1.583 4.147 1.00 96.50 168 ASP A CA 1
ATOM 1384 C C . ASP A 1 168 ? -19.936 -2.538 3.640 1.00 96.50 168 ASP A C 1
ATOM 1386 O O . ASP A 1 168 ? -19.196 -3.144 4.423 1.00 96.50 168 ASP A O 1
ATOM 1390 N N . ASP A 1 169 ? -19.839 -2.682 2.318 1.00 96.44 169 ASP A N 1
ATOM 1391 C CA . ASP A 1 169 ? -18.908 -3.616 1.677 1.00 96.44 169 ASP A CA 1
ATOM 1392 C C . ASP A 1 169 ? -17.436 -3.225 1.910 1.00 96.44 169 ASP A C 1
ATOM 1394 O O . ASP A 1 169 ? -16.575 -4.103 2.045 1.00 96.44 169 ASP A O 1
ATOM 1398 N N . TYR A 1 170 ? -17.121 -1.930 2.030 1.00 96.62 170 TYR A N 1
ATOM 1399 C CA . TYR A 1 170 ? -15.763 -1.475 2.335 1.00 96.62 170 TYR A CA 1
ATOM 1400 C C . TYR A 1 170 ? -15.386 -1.780 3.782 1.00 96.62 170 TYR A C 1
ATOM 1402 O O . TYR A 1 170 ? -14.259 -2.209 4.059 1.00 96.62 170 TYR A O 1
ATOM 1410 N N . PHE A 1 171 ? -16.330 -1.638 4.712 1.00 97.94 171 PHE A N 1
ATOM 1411 C CA . PHE A 1 171 ? -16.095 -2.040 6.092 1.00 97.94 171 PHE A CA 1
ATOM 1412 C C . PHE A 1 171 ? -15.973 -3.563 6.238 1.00 97.94 171 PHE A C 1
ATOM 1414 O O . PHE A 1 171 ? -15.096 -4.040 6.966 1.00 97.94 171 PHE A O 1
ATOM 1421 N N . GLN A 1 172 ? -16.778 -4.346 5.514 1.00 97.75 172 GLN A N 1
ATOM 1422 C CA . GLN A 1 172 ? -16.619 -5.803 5.446 1.00 97.75 172 GLN A CA 1
ATOM 1423 C C . GLN A 1 172 ? -15.235 -6.195 4.911 1.00 97.75 172 GLN A C 1
ATOM 1425 O O . GLN A 1 172 ? -14.551 -7.020 5.526 1.00 97.75 172 GLN A O 1
ATOM 1430 N N . PHE A 1 173 ? -14.781 -5.550 3.833 1.00 97.69 173 PHE A N 1
ATOM 1431 C CA . PHE A 1 173 ? -13.443 -5.742 3.276 1.00 97.69 173 PHE A CA 1
ATOM 1432 C C . PHE A 1 173 ? -12.340 -5.421 4.297 1.00 97.69 173 PHE A C 1
ATOM 1434 O O . PHE A 1 173 ? -11.387 -6.189 4.456 1.00 97.69 173 PHE A O 1
ATOM 1441 N N . TYR A 1 174 ? -12.488 -4.334 5.057 1.00 98.31 174 TYR A N 1
ATOM 1442 C CA . TYR A 1 174 ? -11.567 -3.998 6.141 1.00 98.31 174 TYR A CA 1
ATOM 1443 C C . TYR A 1 174 ? -11.540 -5.073 7.243 1.00 98.31 174 TYR A C 1
ATOM 1445 O O . TYR A 1 174 ? -10.457 -5.486 7.672 1.00 98.31 174 TYR A O 1
ATOM 1453 N N . LEU A 1 175 ? -12.699 -5.587 7.672 1.00 98.25 175 LEU A N 1
ATOM 1454 C CA . LEU A 1 175 ? -12.779 -6.665 8.667 1.00 98.25 175 LEU A CA 1
ATOM 1455 C C . LEU A 1 175 ? -12.079 -7.947 8.199 1.00 98.25 175 LEU A C 1
ATOM 1457 O O . LEU A 1 175 ? -11.372 -8.581 8.989 1.00 98.25 175 LEU A O 1
ATOM 1461 N N . GLU A 1 176 ? -12.247 -8.318 6.930 1.00 98.19 176 GLU A N 1
ATOM 1462 C CA . GLU A 1 176 ? -11.541 -9.455 6.335 1.00 98.1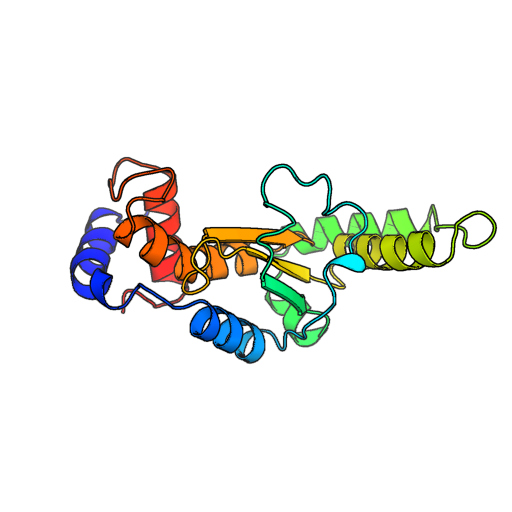9 176 GLU A CA 1
ATOM 1463 C C . GLU A 1 176 ? -10.031 -9.255 6.360 1.00 98.19 176 GLU A C 1
ATOM 1465 O O . GLU A 1 176 ? -9.298 -10.161 6.758 1.00 98.19 176 GLU A O 1
ATOM 1470 N N . ASN A 1 177 ? -9.556 -8.064 5.993 1.00 98.38 177 ASN A N 1
ATOM 1471 C CA . ASN A 1 177 ? -8.128 -7.768 5.983 1.00 98.38 177 ASN A CA 1
ATOM 1472 C C . ASN A 1 177 ? -7.541 -7.821 7.404 1.00 98.38 177 ASN A C 1
ATOM 1474 O O . ASN A 1 177 ? -6.472 -8.400 7.619 1.00 98.38 177 ASN A O 1
ATOM 1478 N N . LEU A 1 178 ? -8.256 -7.301 8.406 1.00 98.38 178 LEU A N 1
ATOM 1479 C CA . LEU A 1 178 ? -7.840 -7.423 9.803 1.00 98.38 178 LEU A CA 1
ATOM 1480 C C . LEU A 1 178 ? -7.726 -8.893 10.256 1.00 98.38 178 LEU A C 1
ATOM 1482 O O . LEU A 1 178 ? -6.767 -9.241 10.952 1.00 98.38 178 LEU A O 1
ATOM 1486 N N . ASP A 1 179 ? -8.675 -9.760 9.887 1.00 97.75 179 ASP A N 1
ATOM 1487 C CA . ASP A 1 179 ? -8.627 -11.192 10.230 1.00 97.75 179 ASP A CA 1
ATOM 1488 C C . ASP A 1 179 ? -7.502 -11.916 9.475 1.00 97.75 179 ASP A C 1
ATOM 1490 O O . ASP A 1 179 ? -6.701 -12.623 10.098 1.00 97.75 179 ASP A O 1
ATOM 1494 N N . MET A 1 180 ? -7.370 -11.651 8.169 1.00 97.25 180 MET A N 1
ATOM 1495 C CA . MET A 1 180 ? -6.331 -12.192 7.284 1.00 97.25 180 MET A CA 1
ATOM 1496 C C . MET A 1 180 ? -4.928 -11.957 7.852 1.00 97.25 180 MET A C 1
ATOM 1498 O O . MET A 1 180 ? -4.099 -12.870 7.869 1.00 97.25 180 MET A O 1
ATOM 1502 N N . PHE A 1 181 ? -4.661 -10.756 8.372 1.00 97.31 181 PHE A N 1
ATOM 1503 C CA . PHE A 1 181 ? -3.364 -10.408 8.959 1.00 97.31 181 PHE A CA 1
ATOM 1504 C C . PHE A 1 181 ? -3.280 -10.640 10.473 1.00 97.31 181 PHE A C 1
ATOM 1506 O O . PHE A 1 181 ? -2.286 -10.276 11.104 1.00 97.31 181 PHE A O 1
ATOM 1513 N N . GLY A 1 182 ? -4.284 -11.296 11.063 1.00 96.62 182 GLY A N 1
ATOM 1514 C CA . GLY A 1 182 ? -4.281 -11.711 12.464 1.00 96.62 182 GLY A CA 1
ATOM 1515 C C . GLY A 1 182 ? -4.396 -10.564 13.470 1.00 96.62 182 GLY A C 1
ATOM 1516 O O . GLY A 1 182 ? -4.045 -10.753 14.633 1.00 96.62 182 GLY A O 1
ATOM 1517 N N . LEU A 1 183 ? -4.894 -9.400 13.050 1.00 96.44 183 LEU A N 1
ATOM 1518 C CA . LEU A 1 183 ? -5.086 -8.219 13.898 1.00 96.44 183 LEU A CA 1
ATOM 1519 C C . LEU A 1 183 ? -6.342 -8.322 14.785 1.00 96.44 183 LEU A C 1
ATOM 1521 O O . LEU A 1 183 ? -6.476 -7.575 15.752 1.00 96.44 183 LEU A O 1
ATOM 1525 N N . LEU A 1 184 ? -7.228 -9.286 14.504 1.00 94.56 184 LEU A N 1
ATOM 1526 C CA . LEU A 1 184 ? -8.414 -9.603 15.316 1.00 94.56 184 LEU A CA 1
ATOM 1527 C C . LEU A 1 184 ? -8.213 -10.747 16.327 1.00 94.56 184 LEU A C 1
ATOM 1529 O O . LEU A 1 184 ? -9.182 -11.148 16.977 1.00 94.56 184 LEU A O 1
ATOM 1533 N N . LYS A 1 185 ? -6.995 -11.289 16.459 1.00 85.00 185 LYS A N 1
ATOM 1534 C CA . LYS A 1 185 ? -6.676 -12.383 17.397 1.00 85.00 185 LYS A CA 1
ATOM 1535 C C . LYS A 1 185 ? -6.482 -11.876 18.825 1.00 85.00 185 LYS A C 1
ATOM 1537 O O . LYS A 1 185 ? -5.714 -10.913 19.051 1.00 85.00 185 LYS A O 1
#

Secondary structure (DSSP, 8-state):
---HHHHHHHHHHHGGG----HHHHHHHHHHHH--EEE-GGG-TTGGG-SSS-TTTEEEEEEE--HHHHHHHS-HHHHHHHHHHHHHHHHSPPPGGGS-HHHHHHHHHHHHHHTTS-EEEEEE-SSSSS--EEEEES--HHHHHHHHHHHHHHHHHHT-SSS-S-TT-HHHHHHHHHHHHTTTT-

Sequence (185 aa):
MVDYKNLYKKYLNRKHKLTFTKDQVVERVKRKYEATEFQKEELLDLVNDDQLDYNKITLCLSISNANVLSKVFTEEEKADQQEQVIDNIKFPLSSKKIKKDEYSYNQILIAEQEGKRINIILESKDNKYISEFLVRGNSMLINRYLNAMIVGSLLEQGTAEYEADLNDDYFQFYLENLDMFGLLK

Foldseek 3Di:
DDPLVVLLVLCVVQLVVLADWPVRLVVCCCVLQVKDWDDPVLQVCVPVDPQDDPVQFDTKIKRQPPVSLVVQDDPVLQVQLVVLVVVCVVVPDDPPPDDPSRVSSVVVVSCLSNSRMKMKIFGDPPNIATLGIDITSDGPSVVLLSLSRHVSNCQVVVNDPDHCDSVDPSNSSNSVSCVVVPVSD

Radius of gyration: 17.99 Å; chains: 1; bounding box: 42×36×50 Å

Organism: NCBI:txid2499688

pLDDT: mean 95.76, std 3.91, range [72.0, 98.69]